Protein AF-A0AAN9A9W5-F1 (afdb_monomer)

Structure (mmCIF, N/CA/C/O backbone):
data_AF-A0AAN9A9W5-F1
#
_entry.id   AF-A0AAN9A9W5-F1
#
loop_
_atom_site.group_PDB
_atom_site.id
_atom_site.type_symbol
_atom_site.label_atom_id
_atom_site.label_alt_id
_atom_site.label_comp_id
_atom_site.label_asym_id
_atom_site.label_entity_id
_atom_site.label_seq_id
_atom_site.pdbx_PDB_ins_code
_atom_site.Cartn_x
_atom_site.Cartn_y
_atom_site.Cartn_z
_atom_site.occupancy
_atom_site.B_iso_or_equiv
_atom_site.auth_seq_id
_atom_site.auth_comp_id
_atom_site.auth_asym_id
_atom_site.auth_atom_id
_atom_site.pdbx_PDB_model_num
ATOM 1 N N . MET A 1 1 ? 10.729 -5.647 -51.098 1.00 41.91 1 MET A N 1
ATOM 2 C CA . MET A 1 1 ? 9.882 -4.852 -50.184 1.00 41.91 1 MET A CA 1
ATOM 3 C C . MET A 1 1 ? 8.434 -5.260 -50.421 1.00 41.91 1 MET A C 1
ATOM 5 O O . MET A 1 1 ? 7.836 -4.785 -51.375 1.00 41.91 1 MET A O 1
ATOM 9 N N . SER A 1 2 ? 7.895 -6.215 -49.660 1.00 36.62 2 SER A N 1
ATOM 10 C CA . SER A 1 2 ? 6.458 -6.521 -49.717 1.00 36.62 2 SER A CA 1
ATOM 11 C C . SER A 1 2 ? 5.699 -5.398 -49.014 1.00 36.62 2 SER A C 1
ATOM 13 O O . SER A 1 2 ? 6.036 -5.064 -47.878 1.00 36.62 2 SER A O 1
ATOM 15 N N . LEU A 1 3 ? 4.717 -4.796 -49.691 1.00 46.59 3 LEU A N 1
ATOM 16 C CA . LEU A 1 3 ? 3.874 -3.737 -49.135 1.00 46.59 3 LEU A CA 1
ATOM 17 C C . LEU A 1 3 ? 3.214 -4.222 -47.836 1.00 46.59 3 LEU A C 1
ATOM 19 O O . LEU A 1 3 ? 2.250 -4.974 -47.887 1.00 46.59 3 LEU A O 1
ATOM 23 N N . GLY A 1 4 ? 3.724 -3.802 -46.680 1.00 60.12 4 GLY A N 1
ATOM 24 C CA . GLY A 1 4 ? 3.030 -3.988 -45.407 1.00 60.12 4 GLY A CA 1
ATOM 25 C C . GLY A 1 4 ? 3.924 -4.230 -44.198 1.00 60.12 4 GLY A C 1
ATOM 26 O O . GLY A 1 4 ? 3.514 -3.876 -43.104 1.00 60.12 4 GLY A O 1
ATOM 27 N N . SER A 1 5 ? 5.123 -4.795 -44.346 1.00 67.81 5 SER A N 1
ATOM 28 C CA . SER A 1 5 ? 6.067 -4.975 -43.229 1.00 67.81 5 SER A CA 1
ATOM 29 C C . SER A 1 5 ? 7.236 -3.994 -43.343 1.00 67.81 5 SER A C 1
ATOM 31 O O . SER A 1 5 ? 7.866 -3.938 -44.404 1.00 67.81 5 SER A O 1
ATOM 33 N N . ALA A 1 6 ? 7.546 -3.243 -42.283 1.00 78.06 6 ALA A N 1
ATOM 34 C CA . ALA A 1 6 ? 8.573 -2.197 -42.309 1.00 78.06 6 ALA A CA 1
ATOM 35 C C . ALA A 1 6 ? 9.605 -2.367 -41.186 1.00 78.06 6 ALA A C 1
ATOM 37 O O . ALA A 1 6 ? 9.250 -2.370 -40.012 1.00 78.06 6 ALA A O 1
ATOM 38 N N . CYS A 1 7 ? 10.887 -2.443 -41.550 1.00 77.00 7 CYS A N 1
ATOM 39 C CA . CYS A 1 7 ? 12.013 -2.311 -40.625 1.00 77.00 7 CYS A CA 1
ATOM 40 C C . CYS A 1 7 ? 12.800 -1.057 -41.019 1.00 77.00 7 CYS A C 1
ATOM 42 O O . CYS A 1 7 ? 13.374 -1.020 -42.109 1.00 77.00 7 CYS A O 1
ATOM 44 N N . LEU A 1 8 ? 12.806 -0.025 -40.176 1.00 76.38 8 LEU A N 1
ATOM 45 C CA . LEU A 1 8 ? 13.472 1.252 -40.461 1.00 76.38 8 LEU A CA 1
ATOM 46 C C . LEU A 1 8 ? 14.515 1.564 -39.383 1.00 76.38 8 LEU A C 1
ATOM 48 O O . LEU A 1 8 ? 14.266 1.351 -38.200 1.00 76.38 8 LEU A O 1
ATOM 52 N N . HIS A 1 9 ? 15.667 2.105 -39.799 1.00 79.75 9 HIS A N 1
ATOM 53 C CA . HIS A 1 9 ? 16.802 2.441 -38.926 1.00 79.75 9 HIS A CA 1
ATOM 54 C C . HIS A 1 9 ? 17.341 1.238 -38.122 1.00 79.75 9 HIS A C 1
ATOM 56 O O . HIS A 1 9 ? 17.310 1.223 -36.892 1.00 79.75 9 HIS A O 1
ATOM 62 N N . MET A 1 10 ? 17.852 0.227 -38.838 1.00 81.12 10 MET A N 1
ATOM 63 C CA . MET A 1 10 ? 18.488 -0.969 -38.268 1.00 81.12 10 MET A CA 1
ATOM 64 C C . MET A 1 10 ? 19.998 -0.760 -38.093 1.00 81.12 10 MET A C 1
ATOM 66 O O . MET A 1 10 ? 20.714 -0.565 -39.077 1.00 81.12 10 MET A O 1
ATOM 70 N N . SER A 1 11 ? 20.497 -0.832 -36.860 1.00 85.69 11 SER A N 1
ATOM 71 C CA . SER A 1 11 ? 21.941 -0.800 -36.587 1.00 85.69 11 SER A CA 1
ATOM 72 C C . SER A 1 11 ? 22.592 -2.173 -36.830 1.00 85.69 11 SER A C 1
ATOM 74 O O . SER A 1 11 ? 21.916 -3.197 -36.690 1.00 85.69 11 SER A O 1
ATOM 76 N N . PRO A 1 12 ? 23.903 -2.249 -37.130 1.00 75.88 12 PRO A N 1
ATOM 77 C CA . PRO A 1 12 ? 24.613 -3.523 -37.248 1.00 75.88 12 PRO A CA 1
ATOM 78 C C . PRO A 1 12 ? 24.445 -4.400 -35.997 1.00 75.88 12 PRO A C 1
ATOM 80 O O . PRO A 1 12 ? 24.560 -3.916 -34.872 1.00 75.88 12 PRO A O 1
ATOM 83 N N . GLY A 1 13 ? 24.155 -5.690 -36.191 1.00 76.44 13 GLY A N 1
ATOM 84 C CA . GLY A 1 13 ? 23.910 -6.639 -35.098 1.00 76.44 13 GLY A CA 1
ATOM 85 C C . GLY A 1 13 ? 22.500 -6.593 -34.495 1.00 76.44 13 GLY A C 1
ATOM 86 O O . GLY A 1 13 ? 22.272 -7.251 -33.485 1.00 76.44 13 GLY A O 1
ATOM 87 N N . SER A 1 14 ? 21.566 -5.829 -35.074 1.00 82.75 14 SER A N 1
ATOM 88 C CA . SER A 1 14 ? 20.127 -5.967 -34.800 1.00 82.75 14 SER A CA 1
ATOM 89 C C . SER A 1 14 ? 19.490 -7.029 -35.704 1.00 82.75 14 SER A C 1
ATOM 91 O O . SER A 1 14 ? 19.959 -7.258 -36.822 1.00 82.75 14 SER A O 1
ATOM 93 N N . ALA A 1 15 ? 18.431 -7.688 -35.228 1.00 83.31 15 ALA A N 1
ATOM 94 C CA . ALA A 1 15 ? 17.761 -8.762 -35.960 1.00 83.31 15 ALA A CA 1
ATOM 95 C C . ALA A 1 15 ? 16.234 -8.605 -35.952 1.00 83.31 15 ALA A C 1
ATOM 97 O O . ALA A 1 15 ? 15.620 -8.479 -34.896 1.00 83.31 15 ALA A O 1
ATOM 98 N N . CYS A 1 16 ? 15.624 -8.685 -37.135 1.00 80.62 16 CYS A N 1
ATOM 99 C CA . CYS A 1 16 ? 14.190 -8.906 -37.308 1.00 80.62 16 CYS A CA 1
ATOM 100 C C . CYS A 1 16 ? 14.009 -10.212 -38.083 1.00 80.62 16 CYS A C 1
ATOM 102 O O . CYS A 1 16 ? 14.476 -10.323 -39.218 1.00 80.62 16 CYS A O 1
ATOM 104 N N . LEU A 1 17 ? 13.361 -11.201 -37.480 1.00 78.44 17 LEU A N 1
ATOM 105 C CA . LEU A 1 17 ? 13.082 -12.499 -38.088 1.00 78.44 17 LEU A CA 1
ATOM 106 C C . LEU A 1 17 ? 11.559 -12.704 -38.153 1.00 78.44 17 LEU A C 1
ATOM 108 O O . LEU A 1 17 ? 10.816 -12.079 -37.404 1.00 78.44 17 LEU A O 1
ATOM 112 N N . HIS A 1 18 ? 11.097 -13.503 -39.123 1.00 79.81 18 HIS A N 1
ATOM 113 C CA . HIS A 1 18 ? 9.684 -13.867 -39.331 1.00 79.81 18 HIS A CA 1
ATOM 114 C C . HIS A 1 18 ? 8.671 -12.711 -39.145 1.00 79.81 18 HIS A C 1
ATOM 116 O O . HIS A 1 18 ? 7.831 -12.726 -38.244 1.00 79.81 18 HIS A O 1
ATOM 122 N N . MET A 1 19 ? 8.747 -11.712 -40.034 1.00 78.50 19 MET A N 1
ATOM 123 C CA . MET A 1 19 ? 7.853 -10.546 -40.063 1.00 78.50 19 MET A CA 1
ATOM 124 C C . MET A 1 19 ? 6.644 -10.793 -40.978 1.00 78.50 19 MET A C 1
ATOM 126 O O . MET A 1 19 ? 6.801 -10.969 -42.187 1.00 78.50 19 MET A O 1
ATOM 130 N N . SER A 1 20 ? 5.434 -10.773 -40.420 1.00 84.00 20 SER A N 1
ATOM 131 C CA . SER A 1 20 ? 4.182 -10.870 -41.187 1.00 84.00 20 SER A CA 1
ATOM 132 C C . SER A 1 20 ? 3.763 -9.519 -41.784 1.00 84.00 20 SER A C 1
ATOM 134 O O . SER A 1 20 ? 4.222 -8.458 -41.357 1.00 84.00 20 SER A O 1
ATOM 136 N N . LEU A 1 21 ? 2.841 -9.529 -42.752 1.00 77.12 21 LEU A N 1
ATOM 137 C CA . LEU A 1 21 ? 2.282 -8.312 -43.352 1.00 77.12 21 LEU A CA 1
ATOM 138 C C . LEU A 1 21 ? 1.659 -7.392 -42.281 1.00 77.12 21 LEU A C 1
ATOM 140 O O . LEU A 1 21 ? 0.896 -7.856 -41.440 1.00 77.12 21 LEU A O 1
ATOM 144 N N . GLY A 1 22 ? 1.954 -6.093 -42.311 1.00 75.94 22 GLY A N 1
ATOM 145 C CA . GLY A 1 22 ? 1.434 -5.116 -41.346 1.00 75.94 22 GLY A CA 1
ATOM 146 C C . GLY A 1 22 ? 2.242 -5.007 -40.050 1.00 75.94 22 GLY A C 1
ATOM 147 O O . GLY A 1 22 ? 1.787 -4.329 -39.134 1.00 75.94 22 GLY A O 1
ATOM 148 N N . SER A 1 23 ? 3.387 -5.693 -39.935 1.00 82.31 23 SER A N 1
ATOM 149 C CA . SER A 1 23 ? 4.286 -5.576 -38.778 1.00 82.31 23 SER A CA 1
ATOM 150 C C . SER A 1 23 ? 5.333 -4.472 -38.964 1.00 82.31 23 SER A C 1
ATOM 152 O O . SER A 1 23 ? 5.809 -4.229 -40.077 1.00 82.31 23 SER A O 1
ATOM 154 N N . ALA A 1 24 ? 5.707 -3.797 -37.877 1.00 83.94 24 ALA A N 1
ATOM 155 C CA . ALA A 1 24 ? 6.659 -2.690 -37.921 1.00 83.94 24 ALA A CA 1
ATOM 156 C C . ALA A 1 24 ? 7.733 -2.795 -36.832 1.00 83.94 24 ALA A C 1
ATOM 158 O O . ALA A 1 24 ? 7.419 -2.972 -35.659 1.00 83.94 24 ALA A O 1
ATOM 159 N N . CYS A 1 25 ? 8.994 -2.618 -37.220 1.00 81.81 25 CYS A N 1
ATOM 160 C CA . CYS A 1 25 ? 10.117 -2.360 -36.324 1.00 81.81 25 CYS A CA 1
ATOM 161 C C . CYS A 1 25 ? 10.739 -1.011 -36.703 1.00 81.81 25 CYS A C 1
ATOM 163 O O . CYS A 1 25 ? 11.237 -0.847 -37.818 1.00 81.81 25 CYS A O 1
ATOM 165 N N . LEU A 1 26 ? 10.714 -0.036 -35.802 1.00 80.12 26 LEU A N 1
ATOM 166 C CA . LEU A 1 26 ? 11.352 1.265 -35.995 1.00 80.12 26 LEU A CA 1
ATOM 167 C C . LEU A 1 26 ? 12.522 1.384 -35.005 1.00 80.12 26 LEU A C 1
ATOM 169 O O . LEU A 1 26 ? 12.445 0.868 -33.896 1.00 80.12 26 LEU A O 1
ATOM 173 N N . HIS A 1 27 ? 13.629 1.995 -35.435 1.00 82.81 27 HIS A N 1
ATOM 174 C CA . HIS A 1 27 ? 14.815 2.302 -34.621 1.00 82.81 27 HIS A CA 1
ATOM 175 C C . HIS A 1 27 ? 15.330 1.141 -33.746 1.00 82.81 27 HIS A C 1
ATOM 177 O O . HIS A 1 27 ? 15.087 1.076 -32.538 1.00 82.81 27 HIS A O 1
ATOM 183 N N . MET A 1 28 ? 16.120 0.258 -34.362 1.00 83.38 28 MET A N 1
ATOM 184 C CA . MET A 1 28 ? 16.742 -0.894 -33.704 1.00 83.38 28 MET A CA 1
ATOM 185 C C . MET A 1 28 ? 18.232 -0.631 -33.445 1.00 83.38 28 MET A C 1
ATOM 187 O O . MET A 1 28 ? 19.041 -0.512 -34.374 1.00 83.38 28 MET A O 1
ATOM 191 N N . SER A 1 29 ? 18.613 -0.554 -32.171 1.00 88.19 29 SER A N 1
ATOM 192 C CA . SER A 1 29 ? 20.014 -0.436 -31.734 1.00 88.19 29 SER A CA 1
ATOM 193 C C . SER A 1 29 ? 20.750 -1.785 -31.831 1.00 88.19 29 SER A C 1
ATOM 195 O O . SER A 1 29 ? 20.100 -2.829 -31.934 1.00 88.19 29 SER A O 1
ATOM 197 N N . PRO A 1 30 ? 22.096 -1.826 -31.778 1.00 84.19 30 PRO A N 1
ATOM 198 C CA . PRO A 1 30 ? 22.846 -3.083 -31.843 1.00 84.19 30 PRO A CA 1
ATOM 199 C C . PRO A 1 30 ? 22.403 -4.110 -30.788 1.00 84.19 30 PRO A C 1
ATOM 201 O O . PRO A 1 30 ? 22.058 -3.758 -29.661 1.00 84.19 30 PRO A O 1
ATOM 204 N N . GLY A 1 31 ? 22.390 -5.394 -31.145 1.00 80.44 31 GLY A N 1
ATOM 205 C CA . GLY A 1 31 ? 22.002 -6.475 -30.235 1.00 80.44 31 GLY A CA 1
ATOM 206 C C . GLY A 1 31 ? 20.517 -6.508 -29.861 1.00 80.44 31 GLY A C 1
ATOM 207 O O . GLY A 1 31 ? 20.143 -7.313 -29.014 1.00 80.44 31 GLY A O 1
ATOM 208 N N . SER A 1 32 ? 19.674 -5.652 -30.454 1.00 86.12 32 SER A N 1
ATOM 209 C CA . SER A 1 32 ? 18.219 -5.751 -30.303 1.00 86.12 32 SER A CA 1
ATOM 210 C C . SER A 1 32 ? 17.621 -6.786 -31.259 1.00 86.12 32 SER A C 1
ATOM 212 O O . SER A 1 32 ? 18.100 -6.951 -32.387 1.00 86.12 32 SER A O 1
ATOM 214 N N . ALA A 1 33 ? 16.577 -7.489 -30.816 1.00 85.31 33 ALA A N 1
ATOM 215 C CA . ALA A 1 33 ? 15.975 -8.575 -31.587 1.00 85.31 33 ALA A CA 1
ATOM 216 C C . ALA A 1 33 ? 14.441 -8.574 -31.543 1.00 85.31 33 ALA A C 1
ATOM 218 O O . ALA A 1 33 ? 13.842 -8.515 -30.470 1.00 85.31 33 ALA A O 1
ATOM 219 N N . CYS A 1 34 ? 13.821 -8.727 -32.713 1.00 82.81 34 CYS A N 1
ATOM 220 C CA . CYS A 1 34 ? 12.409 -9.060 -32.902 1.00 82.81 34 CYS A CA 1
ATOM 221 C C . CYS A 1 34 ? 12.328 -10.385 -33.678 1.00 82.81 34 CYS A C 1
ATOM 223 O O . CYS A 1 34 ? 12.793 -10.428 -34.814 1.00 82.81 34 CYS A O 1
ATOM 225 N N . LEU A 1 35 ? 11.806 -11.476 -33.105 1.00 81.00 35 LEU A N 1
ATOM 226 C CA . LEU A 1 35 ? 11.935 -12.803 -33.745 1.00 81.00 35 LEU A CA 1
ATOM 227 C C . LEU A 1 35 ? 10.705 -13.320 -34.490 1.00 81.00 35 LEU A C 1
ATOM 229 O O . LEU A 1 35 ? 10.874 -14.015 -35.487 1.00 81.00 35 LEU A O 1
ATOM 233 N N . HIS A 1 36 ? 9.499 -13.078 -33.986 1.00 83.50 36 HIS A N 1
ATOM 234 C CA . HIS A 1 36 ? 8.269 -13.597 -34.577 1.00 83.50 36 HIS A CA 1
ATOM 235 C C . HIS A 1 36 ? 7.154 -12.562 -34.427 1.00 83.50 36 HIS A C 1
ATOM 237 O O . HIS A 1 36 ? 6.567 -12.411 -33.353 1.00 83.50 36 HIS A O 1
ATOM 243 N N . MET A 1 37 ? 6.888 -11.828 -35.508 1.00 81.75 37 MET A N 1
ATOM 244 C CA . MET A 1 37 ? 5.965 -10.691 -35.525 1.00 81.75 37 MET A CA 1
ATOM 245 C C . MET A 1 37 ? 4.760 -11.011 -36.415 1.00 81.75 37 MET A C 1
ATOM 247 O O . MET A 1 37 ? 4.863 -11.107 -37.641 1.00 81.75 37 MET A O 1
ATOM 251 N N . SER A 1 38 ? 3.593 -11.171 -35.795 1.00 86.19 38 SER A N 1
ATOM 252 C CA . SER A 1 38 ? 2.309 -11.386 -36.479 1.00 86.19 38 SER A CA 1
ATOM 253 C C . SER A 1 38 ? 1.729 -10.065 -37.021 1.00 86.19 38 SER A C 1
ATOM 255 O O . SER A 1 38 ? 2.239 -8.990 -36.691 1.00 86.19 38 SER A O 1
ATOM 257 N N . PRO A 1 39 ? 0.663 -10.084 -37.844 1.00 83.56 39 PRO A N 1
ATOM 258 C CA . PRO A 1 39 ? 0.109 -8.862 -38.429 1.00 83.56 39 PRO A CA 1
ATOM 259 C C . PRO A 1 39 ? -0.292 -7.796 -37.398 1.00 83.56 39 PRO A C 1
ATOM 261 O O . PRO A 1 39 ? -0.801 -8.105 -36.321 1.00 83.56 39 PRO A O 1
ATOM 264 N N . GLY A 1 40 ? -0.061 -6.522 -37.721 1.00 80.44 40 GLY A N 1
ATOM 265 C CA . GLY A 1 40 ? -0.408 -5.393 -36.851 1.00 80.44 40 GLY A CA 1
ATOM 266 C C . GLY A 1 40 ? 0.429 -5.279 -35.573 1.00 80.44 40 GLY A C 1
ATOM 267 O O . GLY A 1 40 ? 0.075 -4.487 -34.705 1.00 80.44 40 GLY A O 1
ATOM 268 N N . SER A 1 41 ? 1.502 -6.067 -35.427 1.00 85.62 41 SER A N 1
ATOM 269 C CA . SER A 1 41 ? 2.431 -5.934 -34.302 1.00 85.62 41 SER A CA 1
ATOM 270 C C . SER A 1 41 ? 3.481 -4.849 -34.550 1.00 85.62 41 SER A C 1
ATOM 272 O O . SER A 1 41 ? 3.937 -4.661 -35.682 1.00 85.62 41 SER A O 1
ATOM 274 N N . ALA A 1 42 ? 3.877 -4.130 -33.500 1.00 84.81 42 ALA A N 1
ATOM 275 C CA . ALA A 1 42 ? 4.811 -3.013 -33.623 1.00 84.81 42 ALA A CA 1
ATOM 276 C C . ALA A 1 42 ? 5.855 -2.971 -32.500 1.00 84.81 42 ALA A C 1
ATOM 278 O O . ALA A 1 42 ? 5.514 -3.035 -31.321 1.00 84.81 42 ALA A O 1
ATOM 279 N N . CYS A 1 43 ? 7.118 -2.779 -32.875 1.00 83.38 43 CYS A N 1
ATOM 280 C CA . CYS A 1 43 ? 8.225 -2.407 -31.997 1.00 83.38 43 CYS A CA 1
ATOM 281 C C . CYS A 1 43 ? 8.770 -1.047 -32.466 1.00 83.38 43 CYS A C 1
ATOM 283 O O . CYS A 1 43 ? 9.205 -0.955 -33.608 1.00 83.38 43 CYS A O 1
ATOM 285 N N . LEU A 1 44 ? 8.731 0.023 -31.663 1.00 82.50 44 LEU A N 1
ATOM 286 C CA . LEU A 1 44 ? 9.067 1.371 -32.176 1.00 82.50 44 LEU A CA 1
ATOM 287 C C . LEU A 1 44 ? 10.458 1.907 -31.829 1.00 82.50 44 LEU A C 1
ATOM 289 O O . LEU A 1 44 ? 10.994 2.702 -32.593 1.00 82.50 44 LEU A O 1
ATOM 293 N N . HIS A 1 45 ? 10.999 1.583 -30.661 1.00 85.69 45 HIS A N 1
ATOM 294 C CA . HIS A 1 45 ? 12.295 2.090 -30.225 1.00 85.69 45 HIS A CA 1
ATOM 295 C C . HIS A 1 45 ? 12.967 1.058 -29.325 1.00 85.69 45 HIS A C 1
ATOM 297 O O . HIS A 1 45 ? 12.635 0.928 -28.142 1.00 85.69 45 HIS A O 1
ATOM 303 N N . MET A 1 46 ? 13.903 0.307 -29.904 1.00 83.06 46 MET A N 1
ATOM 304 C CA . MET A 1 46 ? 14.584 -0.810 -29.251 1.00 83.06 46 MET A CA 1
ATOM 305 C C . MET A 1 46 ? 16.045 -0.447 -28.981 1.00 83.06 46 MET A C 1
ATOM 307 O O . MET A 1 46 ? 16.861 -0.303 -29.896 1.00 83.06 46 MET A O 1
ATOM 311 N N . SER A 1 47 ? 16.389 -0.303 -27.702 1.00 87.75 47 SER A N 1
ATOM 312 C CA . SER A 1 47 ? 17.753 0.003 -27.255 1.00 87.75 47 SER A CA 1
ATOM 313 C C . SER A 1 47 ? 18.634 -1.255 -27.193 1.00 87.75 47 SER A C 1
ATOM 315 O O . SER A 1 47 ? 18.174 -2.373 -27.427 1.00 87.75 47 SER A O 1
ATOM 317 N N . LEU A 1 48 ? 19.919 -1.078 -26.868 1.00 85.19 48 LEU A N 1
ATOM 318 C CA . LEU A 1 48 ? 20.932 -2.141 -26.829 1.00 85.19 48 LEU A CA 1
ATOM 319 C C . LEU A 1 48 ? 20.474 -3.392 -26.050 1.00 85.19 48 LEU A C 1
ATOM 321 O O . LEU A 1 48 ? 20.133 -3.304 -24.871 1.00 85.19 48 LEU A O 1
ATOM 325 N N . GLY A 1 49 ? 20.505 -4.565 -26.687 1.00 80.12 49 GLY A N 1
ATOM 326 C 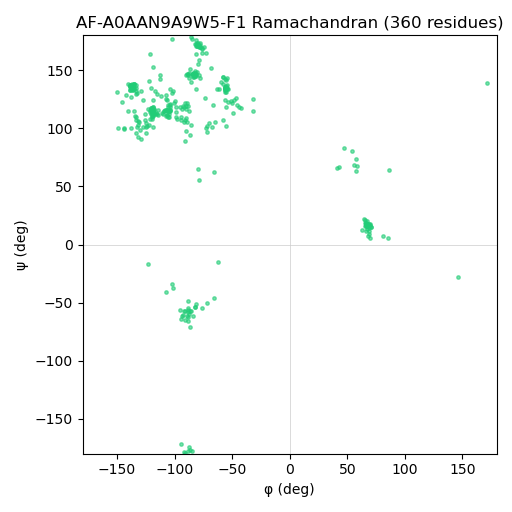CA . GLY A 1 49 ? 20.202 -5.836 -26.013 1.00 80.12 49 GLY A CA 1
ATOM 327 C C . GLY A 1 49 ? 18.741 -6.012 -25.580 1.00 80.12 49 GLY A C 1
ATOM 328 O O . GLY A 1 49 ? 18.470 -6.833 -24.708 1.00 80.12 49 GLY A O 1
ATOM 329 N N . SER A 1 50 ? 17.810 -5.220 -26.126 1.00 86.31 50 SER A N 1
ATOM 330 C CA . SER A 1 50 ? 16.371 -5.404 -25.892 1.00 86.31 50 SER A CA 1
ATOM 331 C C . SER A 1 50 ? 15.775 -6.461 -26.826 1.00 86.31 50 SER A C 1
ATOM 333 O O . SER A 1 50 ? 16.197 -6.594 -27.977 1.00 86.31 50 SER A O 1
ATOM 335 N N . ALA A 1 51 ? 14.791 -7.221 -26.345 1.00 85.94 51 ALA A N 1
ATOM 336 C CA . ALA A 1 51 ? 14.240 -8.345 -27.102 1.00 85.94 51 ALA A CA 1
ATOM 337 C C . ALA A 1 51 ? 12.710 -8.414 -27.061 1.00 85.94 51 ALA A C 1
ATOM 339 O O . ALA A 1 51 ? 12.101 -8.360 -25.993 1.00 85.94 51 ALA A O 1
ATOM 340 N N . CYS A 1 52 ? 12.109 -8.618 -28.232 1.00 84.25 52 CYS A N 1
ATOM 341 C CA . CYS A 1 52 ? 10.714 -9.001 -28.422 1.00 84.25 52 CYS A CA 1
ATOM 342 C C . CYS A 1 52 ? 10.678 -10.353 -29.151 1.00 84.25 52 CYS A C 1
ATOM 344 O O . CYS A 1 52 ? 11.011 -10.423 -30.333 1.00 84.25 52 CYS A O 1
ATOM 346 N N . LEU A 1 53 ? 10.323 -11.452 -28.483 1.00 82.38 53 LEU A N 1
ATOM 347 C CA . LEU A 1 53 ? 10.413 -12.771 -29.132 1.00 82.38 53 LEU A CA 1
ATOM 348 C C . LEU A 1 53 ? 9.174 -13.086 -29.973 1.00 82.38 53 LEU A C 1
ATOM 350 O O . LEU A 1 53 ? 9.290 -13.264 -31.181 1.00 82.38 53 LEU A O 1
ATOM 354 N N . HIS A 1 54 ? 8.001 -13.155 -29.351 1.00 85.06 54 HIS A N 1
ATOM 355 C CA . HIS A 1 54 ? 6.770 -13.632 -29.968 1.00 85.06 54 HIS A CA 1
ATOM 356 C C . HIS A 1 54 ? 5.642 -12.616 -29.780 1.00 85.06 54 HIS A C 1
ATOM 358 O O . HIS A 1 54 ? 5.024 -12.532 -28.717 1.00 85.06 54 HIS A O 1
ATOM 364 N N . MET A 1 55 ? 5.380 -11.842 -30.830 1.00 81.75 55 MET A N 1
ATOM 365 C CA . MET A 1 55 ? 4.380 -10.779 -30.869 1.00 81.75 55 MET A CA 1
ATOM 366 C C . MET A 1 55 ? 3.218 -11.209 -31.765 1.00 81.75 55 MET A C 1
ATOM 368 O O . MET A 1 55 ? 3.364 -11.397 -32.976 1.00 81.75 55 MET A O 1
ATOM 372 N N . SER A 1 56 ? 2.043 -11.374 -31.167 1.00 84.62 56 SER A N 1
ATOM 373 C CA . SER A 1 56 ? 0.824 -11.786 -31.871 1.00 84.62 56 SER A CA 1
ATOM 374 C C . SER A 1 56 ? 0.018 -10.569 -32.351 1.00 84.62 56 SER A C 1
ATOM 376 O O . SER A 1 56 ? 0.430 -9.423 -32.168 1.00 84.62 56 SER A O 1
ATOM 378 N N . LEU A 1 57 ? -1.136 -10.813 -32.980 1.00 83.56 57 LEU A N 1
ATOM 379 C CA . LEU A 1 57 ? -1.964 -9.805 -33.655 1.00 83.56 57 LEU A CA 1
ATOM 380 C C . LEU A 1 57 ? -2.170 -8.513 -32.831 1.00 83.56 57 LEU A C 1
ATOM 382 O O . LEU A 1 57 ? -2.736 -8.554 -31.741 1.00 83.56 57 LEU A O 1
ATOM 386 N N . GLY A 1 58 ? -1.754 -7.359 -33.358 1.00 80.56 58 GLY A N 1
ATOM 387 C CA . GLY A 1 58 ? -2.026 -6.060 -32.721 1.00 80.56 58 GLY A CA 1
ATOM 388 C C . GLY A 1 58 ? -1.265 -5.783 -31.417 1.00 80.56 58 GLY A C 1
ATOM 389 O O . GLY A 1 58 ? -1.678 -4.908 -30.661 1.00 80.56 58 GLY A O 1
ATOM 390 N N . SER A 1 59 ? -0.210 -6.544 -31.107 1.00 86.12 59 SER A N 1
ATOM 391 C CA . SER A 1 59 ? 0.626 -6.307 -29.922 1.00 86.12 59 SER A CA 1
ATOM 392 C C . SER A 1 59 ? 1.680 -5.216 -30.153 1.00 86.12 59 SER A C 1
ATOM 394 O O . SER A 1 59 ? 2.216 -5.087 -31.255 1.00 86.12 59 SER A O 1
ATOM 396 N N . ALA A 1 60 ? 1.997 -4.426 -29.124 1.00 85.69 60 ALA A N 1
ATOM 397 C CA . ALA A 1 60 ? 2.897 -3.281 -29.273 1.00 85.69 60 ALA A CA 1
ATOM 398 C C . ALA A 1 60 ? 3.928 -3.149 -28.143 1.00 85.69 60 ALA A C 1
ATOM 400 O O . ALA A 1 60 ? 3.585 -3.163 -26.961 1.00 85.69 60 ALA A O 1
ATOM 401 N N . CYS A 1 61 ? 5.184 -2.928 -28.526 1.00 84.94 61 CYS A N 1
ATOM 402 C CA . CYS A 1 61 ? 6.278 -2.507 -27.657 1.00 84.94 61 CYS A CA 1
ATOM 403 C C . CYS A 1 61 ? 6.791 -1.146 -28.146 1.00 84.94 61 CYS A C 1
ATOM 405 O O . CYS A 1 61 ? 7.372 -1.062 -29.225 1.00 84.94 61 CYS A O 1
ATOM 407 N N . LEU A 1 62 ? 6.578 -0.054 -27.407 1.00 83.12 62 LEU A N 1
ATOM 408 C CA . LEU A 1 62 ? 6.967 1.267 -27.927 1.00 83.12 62 LEU A CA 1
ATOM 409 C C . LEU A 1 62 ? 8.413 1.626 -27.586 1.00 83.12 62 LEU A C 1
ATOM 411 O O . LEU A 1 62 ? 9.218 1.792 -28.494 1.00 83.12 62 LEU A O 1
ATOM 415 N N . HIS A 1 63 ? 8.753 1.744 -26.303 1.00 86.38 63 HIS A N 1
ATOM 416 C CA . HIS A 1 63 ? 10.050 2.247 -25.859 1.00 86.38 63 HIS A CA 1
ATOM 417 C C . HIS A 1 63 ? 10.743 1.250 -24.926 1.00 86.38 63 HIS A C 1
ATOM 419 O O . HIS A 1 63 ? 10.425 1.163 -23.737 1.00 86.38 63 HIS A O 1
ATOM 425 N N . MET A 1 64 ? 11.697 0.499 -25.476 1.00 84.62 64 MET A N 1
ATOM 426 C CA . MET A 1 64 ? 12.443 -0.553 -24.787 1.00 84.62 64 MET A CA 1
ATOM 427 C C . MET A 1 64 ? 13.870 -0.081 -24.500 1.00 84.62 64 MET A C 1
ATOM 429 O O . MET A 1 64 ? 14.685 0.096 -25.409 1.00 84.62 64 MET A O 1
ATOM 433 N N . SER A 1 65 ? 14.184 0.134 -23.224 1.00 88.44 65 SER A N 1
ATOM 434 C CA . SER A 1 65 ? 15.528 0.504 -22.756 1.00 88.44 65 SER A CA 1
ATOM 435 C C . SER A 1 65 ? 16.462 -0.720 -22.711 1.00 88.44 65 SER A C 1
ATOM 437 O O . SER A 1 65 ? 15.994 -1.853 -22.867 1.00 88.44 65 SER A O 1
ATOM 439 N N . PRO A 1 66 ? 17.781 -0.544 -22.501 1.00 86.25 66 PRO A N 1
ATOM 440 C CA . PRO A 1 66 ? 18.732 -1.649 -22.590 1.00 86.25 66 PRO A CA 1
ATOM 441 C C . PRO A 1 66 ? 18.424 -2.846 -21.682 1.00 86.25 66 PRO A C 1
ATOM 443 O O . PRO A 1 66 ? 18.100 -2.680 -20.507 1.00 86.25 66 PRO A O 1
ATOM 446 N N . GLY A 1 67 ? 18.538 -4.059 -22.225 1.00 81.50 67 GLY A N 1
ATOM 447 C CA . GLY A 1 67 ? 18.300 -5.303 -21.481 1.00 81.50 67 GLY A CA 1
ATOM 448 C C . GLY A 1 67 ? 16.850 -5.529 -21.034 1.00 81.50 67 GLY A C 1
ATOM 449 O O . GLY A 1 67 ? 16.617 -6.345 -20.146 1.00 81.50 67 GLY A O 1
ATOM 450 N N . SER A 1 68 ? 15.881 -4.795 -21.595 1.00 87.62 68 SER A N 1
ATOM 451 C CA . SER A 1 68 ? 14.455 -5.071 -21.383 1.00 87.62 68 SER A CA 1
ATOM 452 C C . SER A 1 68 ? 13.939 -6.149 -22.338 1.00 87.62 68 SER A C 1
ATOM 454 O O . SER A 1 68 ? 14.407 -6.260 -23.476 1.00 87.62 68 SER A O 1
ATOM 456 N N . ALA A 1 69 ? 12.974 -6.949 -21.886 1.00 86.12 69 ALA A N 1
ATOM 457 C CA . ALA A 1 69 ? 12.473 -8.078 -22.665 1.00 86.12 69 ALA A CA 1
ATOM 458 C C . ALA A 1 69 ? 10.949 -8.232 -22.599 1.00 86.12 69 ALA A C 1
ATOM 460 O O . ALA A 1 69 ? 10.354 -8.208 -21.522 1.00 86.12 69 ALA A O 1
ATOM 461 N N . CYS A 1 70 ? 10.341 -8.467 -23.760 1.00 85.25 70 CYS A N 1
ATOM 462 C CA . CYS A 1 70 ? 8.962 -8.918 -23.923 1.00 85.25 70 CYS A CA 1
ATOM 463 C C . CYS A 1 70 ? 8.986 -10.271 -24.646 1.00 85.25 70 CYS A C 1
ATOM 465 O O . CYS A 1 70 ? 9.351 -10.335 -25.818 1.00 85.25 70 CYS A O 1
ATOM 467 N N . LEU A 1 71 ? 8.647 -11.377 -23.981 1.00 82.88 71 LEU A N 1
ATOM 468 C CA . LEU A 1 71 ? 8.807 -12.693 -24.620 1.00 82.88 71 LEU A CA 1
ATOM 469 C C . LEU A 1 71 ? 7.575 -13.107 -25.421 1.00 82.88 71 LEU A C 1
ATOM 471 O O . LEU A 1 71 ? 7.691 -13.358 -26.613 1.00 82.88 71 LEU A O 1
ATOM 475 N N . HIS A 1 72 ? 6.408 -13.182 -24.794 1.00 86.06 72 HIS A N 1
ATOM 476 C CA . HIS A 1 72 ? 5.196 -13.709 -25.405 1.00 86.06 72 HIS A CA 1
ATOM 477 C C . HIS A 1 72 ? 4.033 -12.737 -25.211 1.00 86.06 72 HIS A C 1
ATOM 479 O O . HIS A 1 72 ? 3.384 -12.705 -24.165 1.00 86.06 72 HIS A O 1
ATOM 485 N N . MET A 1 73 ? 3.773 -11.945 -26.245 1.00 82.75 73 MET A N 1
ATOM 486 C CA . MET A 1 73 ? 2.697 -10.965 -26.298 1.00 82.75 73 MET A CA 1
ATOM 487 C C . MET A 1 73 ? 1.594 -11.495 -27.209 1.00 82.75 73 MET A C 1
ATOM 489 O O . MET A 1 73 ? 1.813 -11.766 -28.393 1.00 82.75 73 MET A O 1
ATOM 493 N N . SER A 1 74 ? 0.393 -11.654 -26.668 1.00 84.50 74 SER A N 1
ATOM 494 C CA . SER A 1 74 ? -0.778 -12.079 -27.436 1.00 84.50 74 SER A CA 1
ATOM 495 C C . SER A 1 74 ? -1.710 -10.906 -27.760 1.00 84.50 74 SER A C 1
ATOM 497 O O . SER A 1 74 ? -1.447 -9.762 -27.398 1.00 84.50 74 SER A O 1
ATOM 499 N N . GLN A 1 75 ? -2.769 -11.194 -28.510 1.00 84.38 75 GLN A N 1
ATOM 500 C CA . GLN A 1 75 ? -3.695 -10.256 -29.142 1.00 84.38 75 GLN A CA 1
ATOM 501 C C . GLN A 1 75 ? -3.930 -8.931 -28.375 1.00 84.38 75 GLN A C 1
ATOM 503 O O . GLN A 1 75 ? -4.472 -8.920 -27.273 1.00 84.38 75 GLN A O 1
ATOM 508 N N . GLY A 1 76 ? -3.527 -7.798 -28.958 1.00 80.94 76 GLY A N 1
ATOM 509 C CA . GLY A 1 76 ? -3.780 -6.461 -28.394 1.00 80.94 76 GLY A CA 1
ATOM 510 C C . GLY A 1 76 ? -3.078 -6.138 -27.066 1.00 80.94 76 GLY A C 1
ATOM 511 O O . GLY A 1 76 ? -3.503 -5.212 -26.379 1.00 80.94 76 GLY A O 1
ATOM 512 N N . SER A 1 77 ? -2.052 -6.898 -26.668 1.00 86.56 77 SER A N 1
ATOM 513 C CA . SER A 1 77 ? -1.251 -6.583 -25.476 1.00 86.56 77 SER A CA 1
ATOM 514 C C . SER A 1 77 ? -0.198 -5.506 -25.747 1.00 86.56 77 SER A C 1
ATOM 516 O O . SER A 1 77 ? 0.334 -5.403 -26.857 1.00 86.56 77 SER A O 1
ATOM 518 N N . ALA A 1 78 ? 0.114 -4.697 -24.732 1.00 86.12 78 ALA A N 1
ATOM 519 C CA . ALA A 1 78 ? 1.006 -3.553 -24.898 1.00 86.12 78 ALA A CA 1
ATOM 520 C C . ALA A 1 78 ? 2.002 -3.361 -23.745 1.00 86.12 78 ALA A C 1
ATOM 522 O O . ALA A 1 78 ? 1.638 -3.389 -22.567 1.00 86.12 78 ALA A O 1
ATOM 523 N N . CYS A 1 79 ? 3.248 -3.066 -24.114 1.00 85.81 79 CYS A N 1
ATOM 524 C CA . CYS A 1 79 ? 4.309 -2.582 -23.234 1.00 85.81 79 CYS A CA 1
ATOM 525 C C . CYS A 1 79 ? 4.795 -1.226 -23.765 1.00 85.81 79 CYS A C 1
ATOM 527 O O . CYS A 1 79 ? 5.436 -1.155 -24.812 1.00 85.81 79 CYS A O 1
ATOM 529 N N . LEU A 1 80 ? 4.482 -0.120 -23.085 1.00 83.50 80 LEU A N 1
ATOM 530 C CA . LEU A 1 80 ? 4.779 1.206 -23.654 1.00 83.50 80 LEU A CA 1
ATOM 531 C C . LEU A 1 80 ? 6.180 1.716 -23.300 1.00 83.50 80 LEU A C 1
ATOM 533 O O . LEU A 1 80 ? 6.900 2.158 -24.187 1.00 83.50 80 LEU A O 1
ATOM 537 N N . HIS A 1 81 ? 6.575 1.668 -22.028 1.00 86.81 81 HIS A N 1
ATOM 538 C CA . HIS A 1 81 ? 7.831 2.269 -21.574 1.00 86.81 81 HIS A CA 1
ATOM 539 C C . HIS A 1 81 ? 8.547 1.344 -20.592 1.00 86.81 81 HIS A C 1
ATOM 541 O O . HIS A 1 81 ? 8.189 1.285 -19.415 1.00 86.81 81 HIS A O 1
ATOM 547 N N . MET A 1 82 ? 9.542 0.617 -21.092 1.00 84.69 82 MET A N 1
ATOM 548 C CA . MET A 1 82 ? 10.314 -0.378 -20.354 1.00 84.69 82 MET A CA 1
ATOM 549 C C . MET A 1 82 ? 11.705 0.179 -20.054 1.00 84.69 82 MET A C 1
ATOM 551 O O . MET A 1 82 ? 12.485 0.452 -20.966 1.00 84.69 82 MET A O 1
ATOM 555 N N . SER A 1 83 ? 12.020 0.370 -18.776 1.00 87.88 83 SER A N 1
ATOM 556 C CA . SER A 1 83 ? 13.343 0.809 -18.310 1.00 87.88 83 SER A CA 1
ATOM 557 C C . SER A 1 83 ? 14.329 -0.372 -18.255 1.00 87.88 83 SER A C 1
ATOM 559 O O . SER A 1 83 ? 13.914 -1.523 -18.429 1.00 87.88 83 SER A O 1
ATOM 561 N N . PRO A 1 84 ? 15.635 -0.137 -18.027 1.00 85.25 84 PRO A N 1
ATOM 562 C CA . PRO A 1 84 ? 16.636 -1.196 -18.108 1.00 85.25 84 PRO A CA 1
ATOM 563 C C . PRO A 1 84 ? 16.370 -2.406 -17.205 1.00 85.25 84 PRO A C 1
ATOM 565 O O . PRO A 1 84 ? 16.035 -2.256 -16.030 1.00 85.25 84 PRO A O 1
ATOM 568 N N . GLY A 1 85 ? 16.529 -3.614 -17.749 1.00 81.69 85 GLY A N 1
ATOM 569 C CA . GLY A 1 85 ? 16.341 -4.864 -17.001 1.00 81.69 85 GLY A CA 1
ATOM 570 C C . GLY A 1 85 ? 14.899 -5.152 -16.563 1.00 81.69 85 GLY A C 1
ATOM 571 O O . GLY A 1 85 ? 14.699 -5.975 -15.674 1.00 81.69 85 GLY A O 1
ATOM 572 N N . SER A 1 86 ? 13.902 -4.465 -17.133 1.00 87.31 86 SER A N 1
ATOM 573 C CA . SER A 1 86 ? 12.489 -4.803 -16.923 1.00 87.31 86 SER A CA 1
ATOM 574 C C . SER A 1 86 ? 12.024 -5.907 -17.876 1.00 87.31 86 SER A C 1
ATOM 576 O O . SER A 1 86 ? 12.489 -5.991 -19.016 1.00 87.31 86 SER A O 1
ATOM 578 N N . ALA A 1 87 ? 11.105 -6.757 -17.418 1.00 86.00 87 ALA A N 1
ATOM 579 C CA . ALA A 1 87 ? 10.662 -7.916 -18.191 1.00 86.00 87 ALA A CA 1
ATOM 580 C C . ALA A 1 87 ? 9.145 -8.132 -18.141 1.00 86.00 87 ALA A C 1
ATOM 582 O O . ALA A 1 87 ? 8.536 -8.122 -17.071 1.00 86.00 87 ALA A O 1
ATOM 583 N N . CYS A 1 88 ? 8.562 -8.405 -19.307 1.00 85.38 88 CYS A N 1
ATOM 584 C CA . CYS A 1 88 ? 7.208 -8.925 -19.471 1.00 85.38 88 CYS A CA 1
ATOM 585 C C . CYS A 1 88 ? 7.296 -10.298 -20.154 1.00 85.38 88 CYS A C 1
ATOM 587 O O . CYS A 1 88 ? 7.722 -10.389 -21.305 1.00 85.38 88 CYS A O 1
ATOM 589 N N . LEU A 1 89 ? 6.936 -11.388 -19.471 1.00 83.50 89 LEU A N 1
ATOM 590 C CA . LEU A 1 89 ? 7.098 -12.727 -20.059 1.00 83.50 89 LEU A CA 1
ATOM 591 C C . LEU A 1 89 ? 5.888 -13.150 -20.893 1.00 83.50 89 LEU A C 1
ATOM 593 O O . LEU A 1 89 ? 6.045 -13.419 -22.076 1.00 83.50 89 LEU A O 1
ATOM 597 N N . HIS A 1 90 ? 4.702 -13.227 -20.295 1.00 86.38 90 HIS A N 1
ATOM 598 C CA . HIS A 1 90 ? 3.510 -13.807 -20.904 1.00 86.38 90 HIS A CA 1
ATOM 599 C C . HIS A 1 90 ? 2.302 -12.883 -20.718 1.00 86.38 90 HIS A C 1
ATOM 601 O O . HIS A 1 90 ? 1.682 -12.837 -19.654 1.00 86.38 90 HIS A O 1
ATOM 607 N N . MET A 1 91 ? 1.972 -12.145 -21.777 1.00 83.19 91 MET A N 1
ATOM 608 C CA . MET A 1 91 ? 0.895 -11.159 -21.820 1.00 83.19 91 MET A CA 1
ATOM 609 C C . MET A 1 91 ? -0.266 -11.675 -22.675 1.00 83.19 91 MET A C 1
ATOM 611 O O . MET A 1 91 ? -0.137 -11.897 -23.884 1.00 83.19 91 MET A O 1
ATOM 615 N N . SER A 1 92 ? -1.422 -11.879 -22.046 1.00 85.94 92 SER A N 1
ATOM 616 C CA . SER A 1 92 ? -2.644 -12.377 -22.692 1.00 85.94 92 SER A CA 1
ATOM 617 C C . SER A 1 92 ? -3.480 -11.243 -23.326 1.00 85.94 92 SER A C 1
ATOM 619 O O . SER A 1 92 ? -3.124 -10.069 -23.216 1.00 85.94 92 SER A O 1
ATOM 621 N N . LEU A 1 93 ? -4.604 -11.584 -23.968 1.00 84.81 93 LEU A N 1
ATOM 622 C CA . LEU A 1 93 ? -5.511 -10.665 -24.677 1.00 84.81 93 LEU A CA 1
ATOM 623 C C . LEU A 1 93 ? -5.770 -9.338 -23.930 1.00 84.81 93 LEU A C 1
ATOM 625 O O . LEU A 1 93 ? -6.354 -9.335 -22.846 1.00 84.81 93 LEU A O 1
ATOM 629 N N . GLY A 1 94 ? -5.380 -8.206 -24.522 1.00 81.19 94 GLY A N 1
ATOM 630 C CA . GLY A 1 94 ? -5.669 -6.870 -23.979 1.00 81.19 94 GLY A CA 1
ATOM 631 C C . GLY A 1 94 ? -5.017 -6.557 -22.625 1.00 81.19 94 GLY A C 1
ATOM 632 O O . GLY A 1 94 ? -5.521 -5.708 -21.894 1.00 81.19 94 GLY A O 1
ATOM 633 N N . SER A 1 95 ? -3.940 -7.260 -22.257 1.00 85.69 95 SER A N 1
ATOM 634 C CA . SER A 1 95 ? -3.150 -6.935 -21.063 1.00 85.69 95 SER A CA 1
ATOM 635 C C . SER A 1 95 ? -2.148 -5.808 -21.330 1.00 85.69 95 SER A C 1
ATOM 637 O O . SER A 1 95 ? -1.616 -5.681 -22.437 1.00 85.69 95 SER A O 1
ATOM 639 N N . ALA A 1 96 ? -1.879 -4.980 -20.319 1.00 86.00 96 ALA A N 1
ATOM 640 C CA . ALA A 1 96 ? -1.031 -3.800 -20.479 1.00 86.00 96 ALA A CA 1
ATOM 641 C C . ALA A 1 96 ? -0.047 -3.603 -19.320 1.00 86.00 96 ALA A C 1
ATOM 643 O O . ALA A 1 96 ? -0.423 -3.654 -18.148 1.00 86.00 96 ALA A O 1
ATOM 644 N N . CYS A 1 97 ? 1.203 -3.298 -19.668 1.00 85.19 97 CYS A N 1
ATOM 645 C CA . CYS A 1 97 ? 2.229 -2.818 -18.745 1.00 85.19 97 CYS A CA 1
ATOM 646 C C . CYS A 1 97 ? 2.650 -1.406 -19.167 1.00 85.19 97 CYS A C 1
ATOM 648 O O . CYS A 1 97 ? 3.257 -1.213 -20.227 1.00 85.19 97 CYS A O 1
ATOM 650 N N . LEU A 1 98 ? 2.323 -0.403 -18.350 1.00 82.62 98 LEU A N 1
ATOM 651 C CA . LEU A 1 98 ? 2.660 0.995 -18.624 1.00 82.62 98 LEU A CA 1
ATOM 652 C C . LEU A 1 98 ? 3.703 1.484 -17.618 1.00 82.62 98 LEU A C 1
ATOM 654 O O . LEU A 1 98 ? 3.478 1.395 -16.416 1.00 82.62 98 LEU A O 1
ATOM 658 N N . HIS A 1 99 ? 4.809 2.048 -18.111 1.00 85.12 99 HIS A N 1
ATOM 659 C CA . HIS A 1 99 ? 5.907 2.595 -17.302 1.00 85.12 99 HIS A CA 1
ATOM 660 C C . HIS A 1 99 ? 6.490 1.601 -16.284 1.00 85.12 99 HIS A C 1
ATOM 662 O O . HIS A 1 99 ? 6.207 1.650 -15.088 1.00 85.12 99 HIS A O 1
ATOM 668 N N . MET A 1 100 ? 7.358 0.722 -16.779 1.00 83.75 100 MET A N 1
ATOM 669 C CA . MET A 1 100 ? 8.145 -0.216 -15.985 1.00 83.75 100 MET A CA 1
ATOM 670 C C . MET A 1 100 ? 9.508 0.405 -15.678 1.00 83.75 100 MET A C 1
ATOM 672 O O . MET A 1 100 ? 10.286 0.687 -16.590 1.00 83.75 100 MET A O 1
ATOM 676 N N . SER A 1 101 ? 9.806 0.647 -14.406 1.00 87.00 101 SER A N 1
ATOM 677 C CA . SER A 1 101 ? 11.114 1.124 -13.930 1.00 87.00 101 SER A CA 1
ATOM 678 C C . SER A 1 101 ? 12.131 -0.027 -13.885 1.00 87.00 101 SER A C 1
ATOM 680 O O . SER A 1 101 ? 11.752 -1.182 -14.105 1.00 87.00 101 SER A O 1
ATOM 682 N N . PRO A 1 102 ? 13.429 0.235 -13.637 1.00 84.19 102 PRO A N 1
ATOM 683 C CA . PRO A 1 102 ? 14.442 -0.808 -13.745 1.00 84.19 102 PRO A CA 1
ATOM 684 C C . PRO A 1 102 ? 14.170 -2.017 -12.840 1.00 84.19 102 PRO A C 1
ATOM 686 O O . PRO A 1 102 ? 13.638 -1.873 -11.740 1.00 84.19 102 PRO A O 1
ATOM 689 N N . GLY A 1 103 ? 14.501 -3.220 -13.309 1.00 81.44 103 GLY A N 1
ATOM 690 C CA . GLY A 1 103 ? 14.346 -4.461 -12.535 1.00 81.44 103 GLY A CA 1
ATOM 691 C C . GLY A 1 103 ? 12.908 -4.832 -12.144 1.00 81.44 103 GLY A C 1
ATOM 692 O O . GLY A 1 103 ? 12.729 -5.684 -11.278 1.00 81.44 103 GLY A O 1
ATOM 693 N N . SER A 1 104 ? 11.890 -4.189 -12.726 1.00 86.94 104 SER A N 1
ATOM 694 C CA . SER A 1 104 ? 10.489 -4.572 -12.516 1.00 86.94 104 SER A CA 1
ATOM 695 C C . SER A 1 104 ? 10.067 -5.704 -13.455 1.00 86.94 104 SER A C 1
ATOM 697 O O . SER A 1 104 ? 10.546 -5.795 -14.589 1.00 86.94 104 SER A O 1
ATOM 699 N N . ALA A 1 105 ? 9.172 -6.576 -12.991 1.00 85.81 105 ALA A N 1
ATOM 700 C CA . ALA A 1 105 ? 8.781 -7.764 -13.746 1.00 85.81 105 ALA A CA 1
ATOM 701 C C . ALA A 1 105 ? 7.274 -8.043 -13.697 1.00 85.81 105 ALA A C 1
ATOM 703 O O . ALA A 1 105 ? 6.666 -8.055 -12.626 1.00 85.81 105 ALA A O 1
ATOM 704 N N . CYS A 1 106 ? 6.704 -8.344 -14.863 1.00 85.56 106 CYS A N 1
ATOM 705 C CA . CYS A 1 106 ? 5.362 -8.896 -15.029 1.00 85.56 106 CYS A CA 1
ATOM 706 C C . CYS A 1 106 ? 5.478 -10.266 -15.712 1.00 85.56 106 CYS A C 1
ATOM 708 O O . CYS A 1 106 ? 5.914 -10.341 -16.861 1.00 85.56 106 CYS A O 1
ATOM 710 N N . LEU A 1 107 ? 5.132 -11.367 -15.041 1.00 82.69 107 LEU A N 1
ATOM 711 C CA . LEU A 1 107 ? 5.355 -12.698 -15.631 1.00 82.69 107 LEU A CA 1
ATOM 712 C C . LEU A 1 107 ? 4.146 -13.216 -16.407 1.00 82.69 107 LEU A C 1
ATOM 714 O O . LEU A 1 107 ? 4.268 -13.472 -17.596 1.00 82.69 107 LEU A O 1
ATOM 718 N N . HIS A 1 108 ? 2.997 -13.387 -15.762 1.00 86.06 108 HIS A N 1
ATOM 719 C CA . HIS A 1 108 ? 1.839 -14.075 -16.323 1.00 86.06 108 HIS A CA 1
ATOM 720 C C . HIS A 1 108 ? 0.573 -13.228 -16.172 1.00 86.06 108 HIS A C 1
ATOM 722 O O . HIS A 1 108 ? -0.156 -13.307 -15.180 1.00 86.06 108 HIS A O 1
ATOM 728 N N . MET A 1 109 ? 0.313 -12.419 -17.195 1.00 83.81 109 MET A N 1
ATOM 729 C CA . MET A 1 109 ? -0.816 -11.500 -17.270 1.00 83.81 109 MET A CA 1
ATOM 730 C C . MET A 1 109 ? -1.937 -12.133 -18.096 1.00 83.81 109 MET A C 1
ATOM 732 O O . MET A 1 109 ? -1.784 -12.375 -19.295 1.00 83.81 109 MET A O 1
ATOM 736 N N . SER A 1 110 ? -3.069 -12.426 -17.461 1.00 86.50 110 SER A N 1
ATOM 737 C CA . SER A 1 110 ? -4.274 -12.961 -18.114 1.00 86.50 110 SER A CA 1
ATOM 738 C C . SER A 1 110 ? -5.092 -11.835 -18.775 1.00 86.50 110 SER A C 1
ATOM 740 O O . SER A 1 110 ? -4.757 -10.658 -18.605 1.00 86.50 110 SER A O 1
ATOM 742 N N . PRO A 1 111 ? -6.150 -12.142 -19.551 1.00 84.81 111 PRO A N 1
ATOM 743 C CA . PRO A 1 111 ? -6.863 -11.130 -20.326 1.00 84.81 111 PRO A CA 1
ATOM 744 C C . PRO A 1 111 ? -7.383 -9.929 -19.522 1.00 84.81 111 PRO A C 1
ATOM 746 O O . PRO A 1 111 ? -7.985 -10.093 -18.463 1.00 84.81 111 PRO A O 1
ATOM 749 N N . GLY A 1 112 ? -7.169 -8.716 -20.035 1.00 81.62 112 GLY A N 1
ATOM 750 C CA . GLY A 1 112 ? -7.639 -7.474 -19.405 1.00 81.62 112 GLY A CA 1
ATOM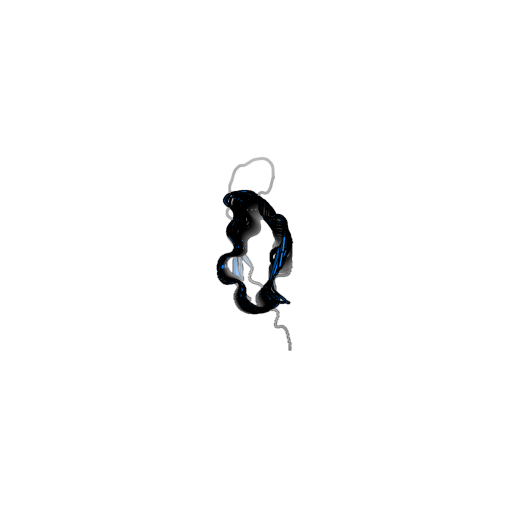 751 C C . GLY A 1 112 ? -6.984 -7.139 -18.059 1.00 81.62 112 GLY A C 1
ATOM 752 O O . GLY A 1 112 ? -7.553 -6.369 -17.290 1.00 81.62 112 GLY A O 1
ATOM 753 N N . SER A 1 113 ? -5.827 -7.733 -17.746 1.00 86.62 113 SER A N 1
ATOM 754 C CA . SER A 1 113 ? -5.026 -7.345 -16.580 1.00 86.62 113 SER A CA 1
ATOM 755 C C . SER A 1 113 ? -4.101 -6.167 -16.893 1.00 86.62 113 SER A C 1
ATOM 757 O O . SER A 1 113 ? -3.596 -6.036 -18.013 1.00 86.62 113 SER A O 1
ATOM 759 N N . ALA A 1 114 ? -3.868 -5.305 -15.903 1.00 85.94 114 ALA A N 1
ATOM 760 C CA . ALA A 1 114 ? -3.063 -4.101 -16.087 1.00 85.94 114 ALA A CA 1
ATOM 761 C C . ALA A 1 114 ? -2.090 -3.853 -14.929 1.00 85.94 114 ALA A C 1
ATOM 763 O O . ALA A 1 114 ? -2.475 -3.865 -13.760 1.00 85.94 114 ALA A O 1
ATOM 764 N N . CYS A 1 115 ? -0.839 -3.556 -15.273 1.00 85.06 115 CYS A N 1
ATOM 765 C CA . CYS A 1 115 ? 0.159 -3.010 -14.358 1.00 85.06 115 CYS A CA 1
ATOM 766 C C . CYS A 1 115 ? 0.516 -1.596 -14.819 1.00 85.06 115 CYS A C 1
ATOM 768 O O . CYS A 1 115 ? 1.056 -1.413 -15.914 1.00 85.06 115 CYS A O 1
ATOM 770 N N . LEU A 1 116 ? 0.215 -0.592 -13.998 1.00 84.38 116 LEU A N 1
ATOM 771 C CA . LEU A 1 116 ? 0.524 0.807 -14.290 1.00 84.38 116 LEU A CA 1
ATOM 772 C C . LEU A 1 116 ? 1.538 1.340 -13.282 1.00 84.38 116 LEU A C 1
ATOM 774 O O . LEU A 1 116 ? 1.311 1.270 -12.076 1.00 84.38 116 LEU A O 1
ATOM 778 N N . HIS A 1 117 ? 2.608 1.948 -13.789 1.00 84.75 117 HIS A N 1
ATOM 779 C CA . HIS A 1 117 ? 3.628 2.649 -13.016 1.00 84.75 117 HIS A CA 1
ATOM 780 C C . HIS A 1 117 ? 4.302 1.754 -11.962 1.00 84.75 117 HIS A C 1
ATOM 782 O O . HIS A 1 117 ? 4.061 1.863 -10.755 1.00 84.75 117 HIS A O 1
ATOM 788 N N . MET A 1 118 ? 5.157 0.855 -12.447 1.00 82.44 118 MET A N 1
ATOM 789 C CA . MET A 1 118 ? 5.954 -0.063 -11.634 1.00 82.44 118 MET A CA 1
ATOM 790 C C . MET A 1 118 ? 7.313 0.573 -11.342 1.00 82.44 118 MET A C 1
ATOM 792 O O . MET A 1 118 ? 8.069 0.877 -12.263 1.00 82.44 118 MET A O 1
ATOM 796 N N . SER A 1 119 ? 7.643 0.790 -10.072 1.00 85.44 119 SER A N 1
ATOM 797 C CA . SER A 1 119 ? 8.934 1.346 -9.639 1.00 85.44 119 SER A CA 1
ATOM 798 C C . SER A 1 119 ? 10.006 0.254 -9.504 1.00 85.44 119 SER A C 1
ATOM 800 O O . SER A 1 119 ? 9.739 -0.929 -9.715 1.00 85.44 119 SER A O 1
ATOM 802 N N . LEU A 1 120 ? 11.238 0.653 -9.176 1.00 84.06 120 LEU A N 1
ATOM 803 C CA . LEU A 1 120 ? 12.417 -0.220 -9.097 1.00 84.06 120 LEU A CA 1
ATOM 804 C C . LEU A 1 120 ? 12.139 -1.531 -8.327 1.00 84.06 120 LEU A C 1
ATOM 806 O O . LEU A 1 120 ? 11.665 -1.504 -7.191 1.00 84.06 120 LEU A O 1
ATOM 810 N N . GLY A 1 121 ? 12.425 -2.680 -8.944 1.00 80.25 121 GLY A N 1
ATOM 811 C CA . GLY A 1 121 ? 12.329 -3.994 -8.287 1.00 80.25 121 GLY A CA 1
ATOM 812 C C . GLY A 1 121 ? 10.918 -4.449 -7.886 1.00 80.25 121 GLY A C 1
ATOM 813 O O . GLY A 1 121 ? 10.793 -5.333 -7.044 1.00 80.25 121 GLY A O 1
ATOM 814 N N . SER A 1 122 ? 9.860 -3.835 -8.425 1.00 85.62 122 SER A N 1
ATOM 815 C CA . SER A 1 122 ? 8.480 -4.276 -8.177 1.00 85.62 122 SER A CA 1
ATOM 816 C C . SER A 1 122 ? 8.072 -5.441 -9.086 1.00 85.62 122 SER A C 1
ATOM 818 O O . SER A 1 122 ? 8.520 -5.533 -10.232 1.00 85.62 122 SER A O 1
ATOM 820 N N . ALA A 1 123 ? 7.222 -6.340 -8.586 1.00 85.75 123 ALA A N 1
ATOM 821 C CA . ALA A 1 123 ? 6.870 -7.568 -9.301 1.00 85.75 123 ALA A CA 1
ATOM 822 C C . ALA A 1 123 ? 5.367 -7.873 -9.284 1.00 85.75 123 ALA A C 1
ATOM 824 O O . ALA A 1 123 ? 4.702 -7.756 -8.254 1.00 85.75 123 ALA A O 1
ATOM 825 N N . CYS A 1 124 ? 4.849 -8.314 -10.429 1.00 85.75 124 CYS A N 1
ATOM 826 C CA . CYS A 1 124 ? 3.518 -8.897 -10.595 1.00 85.75 124 CYS A CA 1
ATOM 827 C C . CYS A 1 124 ? 3.664 -10.266 -11.276 1.00 85.75 124 CYS A C 1
ATOM 829 O O . CYS A 1 124 ? 4.082 -10.332 -12.431 1.00 85.75 124 CYS A O 1
ATOM 831 N N . LEU A 1 125 ? 3.380 -11.375 -10.587 1.00 82.69 125 LEU A N 1
ATOM 832 C CA . LEU A 1 125 ? 3.658 -12.704 -11.158 1.00 82.69 125 LEU A CA 1
ATOM 833 C C . LEU A 1 125 ? 2.448 -13.310 -11.868 1.00 82.69 125 LEU A C 1
ATOM 835 O O . LEU A 1 125 ? 2.511 -13.497 -13.075 1.00 82.69 125 LEU A O 1
ATOM 839 N N . HIS A 1 126 ? 1.361 -13.605 -11.156 1.00 86.44 126 HIS A N 1
ATOM 840 C CA . HIS A 1 126 ? 0.163 -14.248 -11.697 1.00 86.44 126 HIS A CA 1
ATOM 841 C C . HIS A 1 126 ? -1.053 -13.340 -11.546 1.00 86.44 126 HIS A C 1
ATOM 843 O O . HIS A 1 126 ? -1.658 -13.251 -10.478 1.00 86.44 126 HIS A O 1
ATOM 849 N N . MET A 1 127 ? -1.426 -12.692 -12.645 1.00 84.38 127 MET A N 1
ATOM 850 C CA . MET A 1 127 ? -2.580 -11.804 -12.729 1.00 84.38 127 MET A CA 1
ATOM 851 C C . MET A 1 127 ? -3.685 -12.497 -13.523 1.00 84.38 127 MET A C 1
ATOM 853 O O . MET A 1 127 ? -3.516 -12.796 -14.706 1.00 84.38 127 MET A O 1
ATOM 857 N N . SER A 1 128 ? -4.815 -12.777 -12.883 1.00 86.88 128 SER A N 1
ATOM 858 C CA . SER A 1 128 ? -6.019 -13.340 -13.512 1.00 86.88 128 SER A CA 1
ATOM 859 C C . SER A 1 128 ? -6.835 -12.241 -14.215 1.00 86.88 128 SER A C 1
ATOM 861 O O . SER A 1 128 ? -6.487 -11.060 -14.110 1.00 86.88 128 SER A O 1
ATOM 863 N N . PRO A 1 129 ? -7.904 -12.574 -14.964 1.00 83.94 129 PRO A N 1
ATOM 864 C CA . PRO A 1 129 ? -8.588 -11.574 -15.774 1.00 83.94 129 PRO A CA 1
ATOM 865 C C . PRO A 1 129 ? -9.163 -10.401 -14.966 1.00 83.94 129 PRO A C 1
ATOM 867 O O . PRO A 1 129 ? -9.691 -10.578 -13.867 1.00 83.94 129 PRO A O 1
ATOM 870 N N . GLY A 1 130 ? -9.044 -9.187 -15.506 1.00 82.25 130 GLY A N 1
ATOM 871 C CA . GLY A 1 130 ? -9.553 -7.966 -14.869 1.00 82.25 130 GLY A CA 1
ATOM 872 C C . GLY A 1 130 ? -8.847 -7.556 -13.570 1.00 82.25 130 GLY A C 1
ATOM 873 O O . GLY A 1 130 ? -9.380 -6.728 -12.836 1.00 82.25 130 GLY A O 1
ATOM 874 N N . SER A 1 131 ? -7.684 -8.136 -13.254 1.00 86.94 131 SER A N 1
ATOM 875 C CA . SER A 1 131 ? -6.878 -7.710 -12.105 1.00 86.94 131 SER A CA 1
ATOM 876 C C . SER A 1 131 ? -5.993 -6.507 -12.440 1.00 86.94 131 SER A C 1
ATOM 878 O O . SER A 1 131 ? -5.495 -6.377 -13.562 1.00 86.94 131 SER A O 1
ATOM 880 N N . ALA A 1 132 ? -5.788 -5.619 -11.466 1.00 86.75 132 ALA A N 1
ATOM 881 C CA . ALA A 1 132 ? -5.039 -4.384 -11.676 1.00 86.75 132 ALA A CA 1
ATOM 882 C C . ALA A 1 132 ? -4.068 -4.078 -10.530 1.00 86.75 132 ALA A C 1
ATOM 884 O O . ALA A 1 132 ? -4.439 -4.112 -9.357 1.00 86.75 132 ALA A O 1
ATOM 885 N N . CYS A 1 133 ? -2.841 -3.709 -10.887 1.00 85.38 133 CYS A N 1
ATOM 886 C CA . CYS A 1 133 ? -1.855 -3.137 -9.975 1.00 85.38 133 CYS A CA 1
ATOM 887 C C . CYS A 1 133 ? -1.521 -1.724 -10.453 1.00 85.38 133 CYS A C 1
ATOM 889 O O . CYS A 1 133 ? -0.979 -1.558 -11.548 1.00 85.38 133 CYS A O 1
ATOM 891 N N . LEU A 1 134 ? -1.841 -0.706 -9.654 1.00 85.06 134 LEU A N 1
ATOM 892 C CA . LEU A 1 134 ? -1.548 0.691 -9.983 1.00 85.06 134 LEU A CA 1
ATOM 893 C C . LEU A 1 134 ? -0.583 1.286 -8.959 1.00 85.06 134 LEU A C 1
ATOM 895 O O . LEU A 1 134 ? -0.817 1.214 -7.752 1.00 85.06 134 LEU A O 1
ATOM 899 N N . HIS A 1 135 ? 0.452 1.954 -9.461 1.00 85.94 135 HIS A N 1
ATOM 900 C CA . HIS A 1 135 ? 1.413 2.724 -8.679 1.00 85.94 135 HIS A CA 1
ATOM 901 C C . HIS A 1 135 ? 2.140 1.875 -7.623 1.00 85.94 135 HIS A C 1
ATOM 903 O O . HIS A 1 135 ? 1.977 2.049 -6.410 1.00 85.94 135 HIS A O 1
ATOM 909 N N . MET A 1 136 ? 2.964 0.949 -8.114 1.00 83.00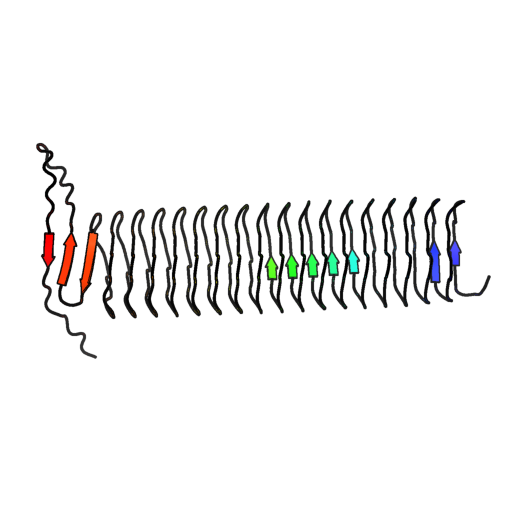 136 MET A N 1
ATOM 910 C CA . MET 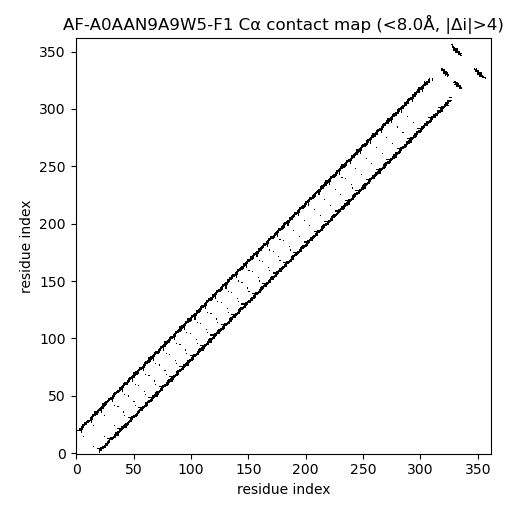A 1 136 ? 3.797 0.061 -7.304 1.00 83.00 136 MET A CA 1
ATOM 911 C C . MET A 1 136 ? 5.149 0.728 -7.034 1.00 83.00 136 MET A C 1
ATOM 913 O O . MET A 1 136 ? 5.868 1.084 -7.968 1.00 83.00 136 MET A O 1
ATOM 917 N N . SER A 1 137 ? 5.514 0.917 -5.767 1.00 85.38 137 SER A N 1
ATOM 918 C CA . SER A 1 137 ? 6.785 1.535 -5.358 1.00 85.38 137 SER A CA 1
ATOM 919 C C . SER A 1 137 ? 7.893 0.489 -5.155 1.00 85.38 137 SER A C 1
ATOM 921 O O . SER A 1 137 ? 7.681 -0.707 -5.359 1.00 85.38 137 SER A O 1
ATOM 923 N N . LEU A 1 138 ? 9.091 0.940 -4.769 1.00 85.19 138 LEU A N 1
ATOM 924 C CA . LEU A 1 138 ? 10.310 0.131 -4.618 1.00 85.19 138 LEU A CA 1
ATOM 925 C C . LEU A 1 138 ? 10.085 -1.220 -3.904 1.00 85.19 138 LEU A C 1
ATOM 927 O O . LEU A 1 138 ? 9.719 -1.249 -2.731 1.00 85.19 138 LEU A O 1
ATOM 931 N N . GLY A 1 139 ? 10.352 -2.336 -4.586 1.00 80.38 139 GLY A N 1
ATOM 932 C CA . GLY A 1 139 ? 10.303 -3.675 -3.977 1.00 80.38 139 GLY A CA 1
ATOM 933 C C . GLY A 1 139 ? 8.914 -4.138 -3.518 1.00 80.38 139 GLY A C 1
ATOM 934 O O . GLY A 1 139 ? 8.822 -4.994 -2.642 1.00 80.38 139 GLY A O 1
ATOM 935 N N . SER A 1 140 ? 7.836 -3.554 -4.051 1.00 85.69 140 SER A N 1
ATOM 936 C CA . SER A 1 140 ? 6.471 -4.032 -3.799 1.00 85.69 140 SER A CA 1
ATOM 937 C C . SER A 1 140 ? 6.110 -5.222 -4.694 1.00 85.69 140 SER A C 1
ATOM 939 O O . SER A 1 140 ? 6.564 -5.309 -5.839 1.00 85.69 140 SER A O 1
ATOM 941 N N . ALA A 1 141 ? 5.299 -6.149 -4.180 1.00 86.06 141 ALA A N 1
ATOM 942 C CA . ALA A 1 141 ? 4.990 -7.395 -4.881 1.00 86.06 141 ALA A CA 1
ATOM 943 C C . ALA A 1 141 ? 3.502 -7.769 -4.832 1.00 86.06 141 ALA A C 1
ATOM 945 O O . ALA A 1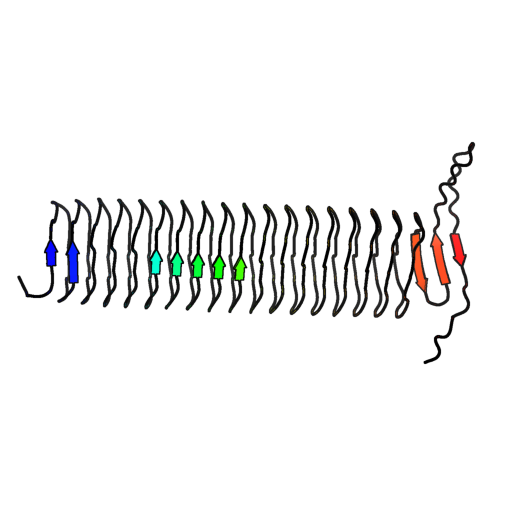 141 ? 2.879 -7.761 -3.769 1.00 86.06 141 ALA A O 1
ATOM 946 N N . CYS A 1 142 ? 2.970 -8.171 -5.988 1.00 85.50 142 CYS A N 1
ATOM 947 C CA . CYS A 1 142 ? 1.677 -8.836 -6.134 1.00 85.50 142 CYS A CA 1
ATOM 948 C C . CYS A 1 142 ? 1.897 -10.215 -6.771 1.00 85.50 142 CYS A C 1
ATOM 950 O O . CYS A 1 142 ? 2.365 -10.315 -7.905 1.00 85.50 142 CYS A O 1
ATOM 952 N N . LEU A 1 143 ? 1.618 -11.297 -6.044 1.00 83.38 143 LEU A N 1
ATOM 953 C CA . LEU A 1 143 ? 2.001 -12.641 -6.499 1.00 83.38 143 LEU A CA 1
ATOM 954 C C . LEU A 1 143 ? 0.870 -13.358 -7.234 1.00 83.38 143 LEU A C 1
ATOM 956 O O . LEU A 1 143 ? 1.069 -13.750 -8.379 1.00 83.38 143 LEU A O 1
ATOM 960 N N . HIS A 1 144 ? -0.294 -13.513 -6.608 1.00 86.38 144 HIS A N 1
ATOM 961 C CA . HIS A 1 144 ? -1.421 -14.274 -7.138 1.00 86.38 144 HIS A CA 1
ATOM 962 C C . HIS A 1 144 ? -2.723 -13.477 -6.990 1.00 86.38 144 HIS A C 1
ATOM 964 O O . HIS A 1 144 ? -3.367 -13.471 -5.939 1.00 86.38 144 HIS A O 1
ATOM 970 N N . MET A 1 145 ? -3.093 -12.787 -8.065 1.00 83.56 145 MET A N 1
ATOM 971 C CA . MET A 1 145 ? -4.277 -11.939 -8.164 1.00 83.56 145 MET A CA 1
ATOM 972 C C . MET A 1 145 ? -5.353 -12.668 -8.968 1.00 83.56 145 MET A C 1
ATOM 974 O O . MET A 1 145 ? -5.132 -13.035 -10.123 1.00 83.56 145 MET A O 1
ATOM 978 N N . SER A 1 146 ? -6.515 -12.900 -8.364 1.00 86.56 146 SER A N 1
ATOM 979 C CA . SER A 1 146 ? -7.659 -13.565 -9.001 1.00 86.56 146 SER A CA 1
ATOM 980 C C . SER A 1 146 ? -8.561 -12.566 -9.742 1.00 86.56 146 SER A C 1
ATOM 982 O O . SER A 1 146 ? -8.230 -11.393 -9.904 1.00 86.56 146 SER A O 1
ATOM 984 N N . LEU A 1 147 ? -9.699 -13.038 -10.259 1.00 84.62 147 LEU A N 1
ATOM 985 C CA . LEU A 1 147 ? -10.614 -12.234 -11.071 1.00 84.62 147 LEU A CA 1
ATOM 986 C C . LEU A 1 147 ? -11.029 -10.927 -10.365 1.00 84.62 147 LEU A C 1
ATOM 988 O O . LEU A 1 147 ? -11.597 -10.962 -9.272 1.00 84.62 147 LEU A O 1
ATOM 992 N N . GLY A 1 148 ? -10.781 -9.781 -11.003 1.00 82.00 148 GLY A N 1
ATOM 993 C CA . GLY A 1 148 ? -11.239 -8.477 -10.508 1.00 82.00 148 GLY A CA 1
ATOM 994 C C . GLY A 1 148 ? -10.582 -7.990 -9.210 1.00 82.00 148 GLY A C 1
ATOM 995 O O . GLY A 1 148 ? -11.140 -7.113 -8.555 1.00 82.00 148 GLY A O 1
ATOM 996 N N . SER A 1 149 ? -9.444 -8.558 -8.794 1.00 86.81 149 SER A N 1
ATOM 997 C CA . SER A 1 149 ? -8.708 -8.057 -7.625 1.00 86.81 149 SER A CA 1
ATOM 998 C C . SER A 1 149 ? -7.826 -6.854 -7.967 1.00 86.81 149 SER A C 1
ATOM 1000 O O . SER A 1 149 ? -7.225 -6.821 -9.045 1.00 86.81 149 SER A O 1
ATOM 1002 N N . ALA A 1 150 ? -7.687 -5.908 -7.037 1.00 87.25 150 ALA A N 1
ATOM 1003 C CA . ALA A 1 150 ? -6.931 -4.677 -7.263 1.00 87.25 150 ALA A CA 1
ATOM 1004 C C . ALA A 1 150 ? -5.967 -4.331 -6.119 1.00 87.25 150 ALA A C 1
ATOM 1006 O O . ALA A 1 150 ? -6.335 -4.387 -4.946 1.00 87.25 150 ALA A O 1
ATOM 1007 N N . CYS A 1 151 ? -4.757 -3.902 -6.479 1.00 86.31 151 CYS A N 1
ATOM 1008 C CA . CYS A 1 151 ? -3.797 -3.281 -5.566 1.00 86.31 151 CYS A CA 1
ATOM 1009 C C . CYS A 1 151 ? -3.483 -1.864 -6.051 1.00 86.31 151 CYS A C 1
ATOM 1011 O O . CYS A 1 151 ? -2.949 -1.694 -7.149 1.00 86.31 151 CYS A O 1
ATOM 1013 N N . LEU A 1 152 ? -3.808 -0.849 -5.249 1.00 85.81 152 LEU A N 1
ATOM 1014 C CA . LEU A 1 152 ? -3.602 0.561 -5.592 1.00 85.81 152 LEU A CA 1
ATOM 1015 C C . LEU A 1 152 ? -2.676 1.235 -4.575 1.00 85.81 152 LEU A C 1
ATOM 1017 O O . LEU A 1 152 ? -2.891 1.116 -3.370 1.00 85.81 152 LEU A O 1
ATOM 1021 N N . HIS A 1 153 ? -1.701 2.006 -5.063 1.00 86.88 153 HIS A N 1
ATOM 1022 C CA . HIS A 1 153 ? -0.761 2.783 -4.245 1.00 86.88 153 HIS A CA 1
ATOM 1023 C C . HIS A 1 153 ? 0.001 1.925 -3.224 1.00 86.88 153 HIS A C 1
ATOM 1025 O O . HIS A 1 153 ? -0.164 2.058 -2.009 1.00 86.88 153 HIS A O 1
ATOM 1031 N N . MET A 1 154 ? 0.878 1.065 -3.738 1.00 85.75 154 MET A N 1
ATOM 1032 C CA . MET A 1 154 ? 1.754 0.220 -2.929 1.00 85.75 154 MET A CA 1
ATOM 1033 C C . MET A 1 154 ? 3.068 0.957 -2.663 1.00 85.75 154 MET A C 1
ATOM 1035 O O . MET A 1 154 ? 3.813 1.278 -3.588 1.00 85.75 154 MET A O 1
ATOM 1039 N N . SER A 1 155 ? 3.364 1.252 -1.402 1.00 86.25 155 SER A N 1
ATOM 1040 C CA . SER A 1 155 ? 4.611 1.891 -0.958 1.00 86.25 155 SER A CA 1
ATOM 1041 C C . SER A 1 155 ? 5.738 0.853 -0.814 1.00 86.25 155 SER A C 1
ATOM 1043 O O . SER A 1 155 ? 5.485 -0.348 -0.950 1.00 86.25 155 SER A O 1
ATOM 1045 N N . PRO A 1 156 ? 6.994 1.267 -0.559 1.00 84.94 156 PRO A N 1
ATOM 1046 C CA . PRO A 1 156 ? 8.125 0.348 -0.589 1.00 84.94 156 PRO A CA 1
ATOM 1047 C C . PRO A 1 156 ? 7.998 -0.873 0.332 1.00 84.94 156 PRO A C 1
ATOM 1049 O O . PRO A 1 156 ? 7.622 -0.748 1.495 1.00 84.94 156 PRO A O 1
ATOM 1052 N N . GLY A 1 157 ? 8.333 -2.058 -0.180 1.00 82.12 157 GLY A N 1
ATOM 1053 C CA . GLY A 1 157 ? 8.316 -3.309 0.590 1.00 82.12 157 GLY A CA 1
ATOM 1054 C C . GLY A 1 157 ? 6.930 -3.799 1.028 1.00 82.12 157 GLY A C 1
ATOM 1055 O O . GLY A 1 157 ? 6.848 -4.626 1.931 1.00 82.12 157 GLY A O 1
ATOM 1056 N N . SER A 1 158 ? 5.848 -3.282 0.439 1.00 86.94 158 SER A N 1
ATOM 1057 C CA . SER A 1 158 ? 4.497 -3.810 0.666 1.00 86.94 158 SER A CA 1
ATOM 1058 C C . SER A 1 158 ? 4.203 -5.026 -0.220 1.00 86.94 158 SER A C 1
ATOM 1060 O O . SER A 1 158 ? 4.687 -5.113 -1.353 1.00 86.94 158 SER A O 1
ATOM 1062 N N . ALA A 1 159 ? 3.411 -5.972 0.288 1.00 86.56 159 ALA A N 1
ATOM 1063 C CA . ALA A 1 159 ? 3.139 -7.225 -0.414 1.00 86.56 159 ALA A CA 1
ATOM 1064 C C . ALA A 1 159 ? 1.669 -7.659 -0.334 1.00 86.56 159 ALA A C 1
ATOM 1066 O O . ALA A 1 159 ? 1.072 -7.692 0.744 1.00 86.56 159 ALA A O 1
ATOM 1067 N N . CYS A 1 160 ? 1.128 -8.069 -1.482 1.00 85.81 160 CYS A N 1
ATOM 1068 C CA . CYS A 1 160 ? -0.148 -8.771 -1.605 1.00 85.81 160 CYS A CA 1
ATOM 1069 C C . CYS A 1 160 ? 0.114 -10.148 -2.225 1.00 85.81 160 CYS A C 1
ATOM 1071 O O . CYS A 1 160 ? 0.550 -10.243 -3.375 1.00 85.81 160 CYS A O 1
ATOM 1073 N N . LEU A 1 161 ? -0.109 -11.225 -1.474 1.00 83.81 161 LEU A N 1
ATOM 1074 C CA . LEU A 1 161 ? 0.248 -12.567 -1.942 1.00 83.81 161 LEU A CA 1
ATOM 1075 C C . LEU A 1 161 ? -0.892 -13.257 -2.683 1.00 83.81 161 LEU A C 1
ATOM 1077 O O . LEU A 1 161 ? -0.757 -13.514 -3.874 1.00 83.81 161 LEU A O 1
ATOM 1081 N N . HIS A 1 162 ? -1.990 -13.558 -1.997 1.00 86.25 162 HIS A N 1
ATOM 1082 C CA . HIS A 1 162 ? -3.093 -14.353 -2.521 1.00 86.25 162 HIS A CA 1
ATOM 1083 C C . HIS A 1 162 ? -4.407 -13.577 -2.405 1.00 86.25 162 HIS A C 1
ATOM 1085 O O . HIS A 1 162 ? -5.058 -13.558 -1.359 1.00 86.25 162 HIS A O 1
ATOM 1091 N N . MET A 1 163 ? -4.777 -12.918 -3.500 1.00 84.06 163 MET A N 1
ATOM 1092 C CA . MET A 1 163 ? -5.984 -12.106 -3.620 1.00 84.06 163 MET A CA 1
ATOM 1093 C C . MET A 1 163 ? -7.030 -12.879 -4.421 1.00 84.06 163 MET A C 1
ATOM 1095 O O . MET A 1 163 ? -6.813 -13.223 -5.584 1.00 84.06 163 MET A O 1
ATOM 1099 N N . SER A 1 164 ? -8.171 -13.170 -3.803 1.00 85.69 164 SER A N 1
ATOM 1100 C CA . SER A 1 164 ? -9.298 -13.867 -4.433 1.00 85.69 164 SER A CA 1
ATOM 1101 C C . SER A 1 164 ? -10.256 -12.883 -5.119 1.00 85.69 164 SER A C 1
ATOM 1103 O O . SER A 1 164 ? -10.016 -11.675 -5.159 1.00 85.69 164 SER A O 1
ATOM 1105 N N . LEU A 1 165 ? -11.349 -13.401 -5.684 1.00 85.19 165 LEU A N 1
ATOM 1106 C CA . LEU A 1 165 ? -12.294 -12.648 -6.512 1.00 85.19 165 LEU A CA 1
ATOM 1107 C C . LEU A 1 165 ? -12.791 -11.346 -5.851 1.00 85.19 165 LEU A C 1
ATOM 1109 O O . LEU A 1 165 ? -13.353 -11.373 -4.757 1.00 85.19 165 LEU A O 1
ATOM 1113 N N . GLY A 1 166 ? -12.595 -10.211 -6.527 1.00 81.31 166 GLY A N 1
ATOM 1114 C CA . GLY A 1 166 ? -13.076 -8.898 -6.075 1.00 81.31 166 GLY A CA 1
ATOM 1115 C C . GLY A 1 166 ? -12.440 -8.366 -4.783 1.00 81.31 166 GLY A C 1
ATOM 1116 O O . GLY A 1 166 ? -13.029 -7.508 -4.133 1.00 81.31 166 GLY A O 1
ATOM 1117 N N . SER A 1 167 ? -11.281 -8.888 -4.372 1.00 86.38 167 SER A N 1
ATOM 1118 C CA . SER A 1 167 ? -10.550 -8.368 -3.209 1.00 86.38 167 SER A CA 1
ATOM 1119 C C . SER A 1 167 ? -9.708 -7.138 -3.558 1.00 86.38 167 SER A C 1
ATOM 1121 O O . SER A 1 167 ? -9.187 -7.022 -4.671 1.00 86.38 167 SER A O 1
ATOM 1123 N N . ALA A 1 168 ? -9.560 -6.216 -2.605 1.00 87.19 168 ALA A N 1
ATOM 1124 C CA . ALA A 1 168 ? -8.851 -4.960 -2.833 1.00 87.19 168 ALA A CA 1
ATOM 1125 C C . ALA A 1 168 ? -7.899 -4.594 -1.689 1.00 87.19 168 ALA A C 1
ATOM 1127 O O . ALA A 1 168 ? -8.263 -4.660 -0.513 1.00 87.19 168 ALA A O 1
ATOM 1128 N N . CYS A 1 169 ? -6.700 -4.151 -2.058 1.00 85.75 169 CYS A N 1
ATOM 1129 C CA . CYS A 1 169 ? -5.753 -3.483 -1.173 1.00 85.75 169 CYS A CA 1
ATOM 1130 C C . CYS A 1 169 ? -5.522 -2.064 -1.697 1.00 85.75 169 CYS A C 1
ATOM 1132 O O . CYS A 1 169 ? -5.017 -1.875 -2.805 1.00 85.75 169 CYS A O 1
ATOM 1134 N N . LEU A 1 170 ? -5.902 -1.068 -0.909 1.00 85.69 170 LEU A N 1
ATOM 1135 C CA . LEU A 1 170 ? -5.709 0.344 -1.211 1.00 85.69 170 LEU A CA 1
ATOM 1136 C C . LEU A 1 170 ? -4.695 0.921 -0.217 1.00 85.69 170 LEU A C 1
ATOM 1138 O O . LEU A 1 170 ? -4.618 0.466 0.921 1.00 85.69 170 LEU A O 1
ATOM 1142 N N . HIS A 1 171 ? -3.880 1.875 -0.671 1.00 85.94 171 HIS A N 1
ATOM 1143 C CA . HIS A 1 171 ? -2.930 2.639 0.148 1.00 85.94 171 HIS A CA 1
ATOM 1144 C C . HIS A 1 171 ? -2.142 1.795 1.164 1.00 85.94 171 HIS A C 1
ATOM 1146 O O . HIS A 1 171 ? -2.257 1.954 2.384 1.00 85.94 171 HIS A O 1
ATOM 1152 N N . MET A 1 172 ? -1.290 0.918 0.638 1.00 84.25 172 MET A N 1
ATOM 1153 C CA . MET A 1 172 ? -0.385 0.097 1.436 1.00 84.25 172 MET A CA 1
ATOM 1154 C C . MET A 1 172 ? 0.908 0.872 1.673 1.00 84.25 172 MET A C 1
ATOM 11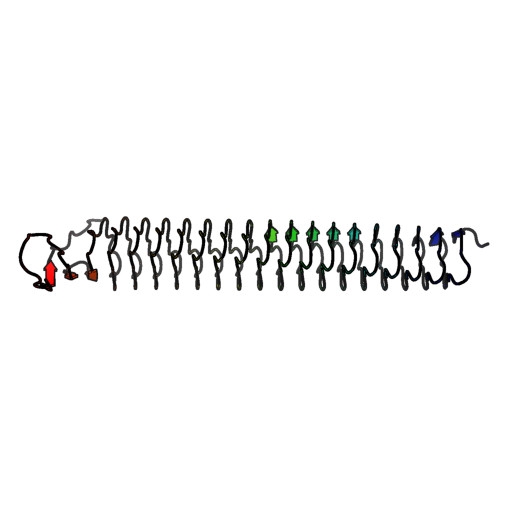56 O O . MET A 1 172 ? 1.635 1.191 0.733 1.00 84.25 172 MET A O 1
ATOM 1160 N N . SER A 1 173 ? 1.211 1.215 2.919 1.00 84.75 173 SER A N 1
ATOM 1161 C CA . SER A 1 173 ? 2.455 1.908 3.270 1.00 84.75 173 SER A CA 1
ATOM 1162 C C . SER A 1 173 ? 3.618 0.926 3.510 1.00 84.75 173 SER A C 1
ATOM 1164 O O . SER A 1 173 ? 3.492 -0.282 3.298 1.00 84.75 173 SER A O 1
ATOM 1166 N N . GLN A 1 174 ? 4.782 1.445 3.903 1.00 85.12 174 GLN A N 1
ATOM 1167 C CA . GLN A 1 174 ? 6.035 0.694 3.937 1.00 85.12 174 GLN A CA 1
ATOM 1168 C C . GLN A 1 174 ? 5.969 -0.583 4.793 1.00 85.12 174 GLN A C 1
ATOM 1170 O O . GLN A 1 174 ? 5.675 -0.527 5.982 1.00 85.12 174 GLN A O 1
ATOM 1175 N N . GLY A 1 175 ? 6.291 -1.740 4.211 1.00 80.56 175 GLY A N 1
ATOM 1176 C CA . GLY A 1 175 ? 6.337 -3.010 4.952 1.00 80.56 175 GLY A CA 1
ATOM 1177 C C . GLY A 1 175 ? 4.979 -3.521 5.448 1.00 80.56 175 GLY A C 1
ATOM 1178 O O . GLY A 1 175 ? 4.939 -4.308 6.391 1.00 80.56 175 GLY A O 1
ATOM 1179 N N . SER A 1 176 ? 3.870 -3.056 4.865 1.00 85.69 176 SER A N 1
ATOM 1180 C CA . SER A 1 176 ? 2.538 -3.619 5.121 1.00 85.69 176 SER A CA 1
ATOM 1181 C C . SER A 1 176 ? 2.271 -4.850 4.249 1.00 85.69 176 SER A C 1
ATOM 1183 O O . SER A 1 176 ? 2.745 -4.932 3.111 1.00 85.69 176 SER A O 1
ATOM 1185 N N . ALA A 1 177 ? 1.515 -5.818 4.771 1.00 86.06 177 ALA A N 1
ATOM 1186 C CA . ALA A 1 177 ? 1.264 -7.075 4.068 1.00 86.06 177 ALA A CA 1
ATOM 1187 C C . ALA A 1 177 ? -0.186 -7.562 4.181 1.00 86.06 177 ALA A C 1
ATOM 1189 O O . ALA A 1 177 ? -0.769 -7.590 5.269 1.00 86.06 177 ALA A O 1
ATOM 1190 N N . CYS A 1 178 ? -0.721 -8.020 3.049 1.00 84.56 178 CYS A N 1
ATOM 1191 C CA . CYS A 1 178 ? -1.970 -8.772 2.951 1.00 84.56 178 CYS A CA 1
ATOM 1192 C C . CYS A 1 178 ? -1.663 -10.142 2.335 1.00 84.56 178 CYS A C 1
ATOM 1194 O O . CYS A 1 178 ? -1.240 -10.231 1.179 1.00 84.56 178 CYS A O 1
ATOM 1196 N N . LEU A 1 179 ? -1.840 -11.221 3.099 1.00 83.12 179 LEU A N 1
ATOM 1197 C CA . LEU A 1 179 ? -1.448 -12.555 2.635 1.00 83.12 179 LEU A CA 1
ATOM 1198 C C . LEU A 1 179 ? -2.566 -13.293 1.907 1.00 83.12 179 LEU A C 1
ATOM 1200 O O . LEU A 1 179 ? -2.369 -13.681 0.760 1.00 83.12 179 LEU A O 1
ATOM 1204 N N . HIS A 1 180 ? -3.715 -13.490 2.545 1.00 85.62 180 HIS A N 1
ATOM 1205 C CA . HIS A 1 180 ? -4.793 -14.325 2.026 1.00 85.62 180 HIS A CA 1
ATOM 1206 C C . HIS A 1 180 ? -6.140 -13.604 2.121 1.00 85.62 180 HIS A C 1
ATOM 1208 O O . HIS A 1 180 ? -6.849 -13.675 3.129 1.00 85.62 180 HIS A O 1
ATOM 1214 N N . MET A 1 181 ? -6.490 -12.913 1.040 1.00 83.94 181 MET A N 1
ATOM 1215 C CA . MET A 1 181 ? -7.729 -12.156 0.891 1.00 83.94 181 MET A CA 1
ATOM 1216 C C . MET A 1 181 ? -8.738 -12.980 0.090 1.00 83.94 181 MET A C 1
ATOM 1218 O O . MET A 1 181 ? -8.454 -13.420 -1.026 1.00 83.94 181 MET A O 1
ATOM 1222 N N . SER A 1 182 ? -9.914 -13.213 0.661 1.00 84.69 182 SER A N 1
ATOM 1223 C CA . SER A 1 182 ? -10.993 -14.000 0.055 1.00 84.69 182 SER A CA 1
ATOM 1224 C C . SER A 1 182 ? -11.988 -13.098 -0.688 1.00 84.69 182 SER A C 1
ATOM 1226 O O . SER A 1 182 ? -11.749 -11.912 -0.904 1.00 84.69 182 SER A O 1
ATOM 1228 N N . LEU A 1 183 ? -13.112 -13.664 -1.132 1.00 85.50 183 LEU A N 1
ATOM 1229 C CA . LEU A 1 183 ? -14.084 -12.977 -1.983 1.00 85.50 183 LEU A CA 1
ATOM 1230 C C . LEU A 1 183 ? -14.599 -11.655 -1.377 1.00 85.50 183 LEU A C 1
ATOM 1232 O O . LEU A 1 183 ? -15.234 -11.653 -0.327 1.00 85.50 183 LEU A O 1
ATOM 1236 N N . GLY A 1 184 ? -14.351 -10.528 -2.045 1.00 79.94 184 GLY A N 1
ATOM 1237 C CA . GLY A 1 184 ? -14.845 -9.215 -1.611 1.00 79.94 184 GLY A CA 1
ATOM 1238 C C . GLY A 1 184 ? -14.264 -8.687 -0.291 1.00 79.94 184 GLY A C 1
ATOM 1239 O O . GLY A 1 184 ? -14.872 -7.812 0.319 1.00 79.94 184 GLY A O 1
ATOM 1240 N N . SER A 1 185 ? -13.132 -9.216 0.190 1.00 85.69 185 SER A N 1
ATOM 1241 C CA . SER A 1 185 ? -12.437 -8.630 1.346 1.00 85.69 185 SER A CA 1
ATOM 1242 C C . SER A 1 185 ? -11.624 -7.395 0.951 1.00 85.69 185 SER A C 1
ATOM 1244 O O . SER A 1 185 ? -11.034 -7.373 -0.135 1.00 85.69 185 SER A O 1
ATOM 1246 N N . ALA A 1 186 ? -11.529 -6.410 1.847 1.00 86.38 186 ALA A N 1
ATOM 1247 C CA . ALA A 1 186 ? -10.835 -5.153 1.572 1.00 86.38 186 ALA A CA 1
ATOM 1248 C C . ALA A 1 186 ? -9.919 -4.692 2.718 1.00 86.38 186 ALA A C 1
ATOM 1250 O O . ALA A 1 186 ? -10.307 -4.715 3.888 1.00 86.38 186 ALA A O 1
ATOM 1251 N N . CYS A 1 187 ? -8.732 -4.210 2.346 1.00 85.25 187 CYS A N 1
ATOM 1252 C CA . CYS A 1 187 ? -7.820 -3.443 3.197 1.00 85.25 187 CYS A CA 1
ATOM 1253 C C . CYS A 1 187 ? -7.628 -2.057 2.566 1.00 85.25 187 CYS A C 1
ATOM 1255 O O . CYS A 1 187 ? -7.260 -1.980 1.395 1.00 85.25 187 CYS A O 1
ATOM 1257 N N . LEU A 1 188 ? -7.902 -0.974 3.298 1.00 84.88 188 LEU A N 1
ATOM 1258 C CA . LEU A 1 188 ? -8.003 0.370 2.703 1.00 84.88 188 LEU A CA 1
ATOM 1259 C C . LEU A 1 188 ? -6.841 1.320 3.008 1.00 84.88 188 LEU A C 1
ATOM 1261 O O . LEU A 1 188 ? -6.435 2.067 2.126 1.00 84.88 188 LEU A O 1
ATOM 1265 N N . HIS A 1 189 ? -6.339 1.334 4.239 1.00 86.50 189 HIS A N 1
ATOM 1266 C CA . HIS A 1 189 ? -5.222 2.174 4.663 1.00 86.50 189 HIS A CA 1
ATOM 1267 C C . HIS A 1 189 ? -4.363 1.410 5.667 1.00 86.50 189 HIS A C 1
ATOM 1269 O O . HIS A 1 189 ? -4.669 1.341 6.862 1.00 86.50 189 HIS A O 1
ATOM 1275 N N . MET A 1 190 ? -3.260 0.852 5.174 1.00 84.69 190 MET A N 1
ATOM 1276 C CA . MET A 1 190 ? -2.351 0.026 5.966 1.00 84.69 190 MET A CA 1
ATOM 1277 C C . MET A 1 190 ? -1.064 0.799 6.245 1.00 84.69 190 MET A C 1
ATOM 1279 O O . MET A 1 190 ? -0.275 1.048 5.335 1.00 84.69 190 MET A O 1
ATOM 1283 N N . SER A 1 191 ? -0.841 1.194 7.499 1.00 85.88 191 SER A N 1
ATOM 1284 C CA . SER A 1 191 ? 0.361 1.914 7.959 1.00 85.88 191 SER A CA 1
ATOM 1285 C C . SER A 1 191 ? 1.571 0.974 8.126 1.00 85.88 191 SER A C 1
ATOM 1287 O O . SER A 1 191 ? 1.402 -0.248 8.053 1.00 85.88 191 SER A O 1
ATOM 1289 N N . PRO A 1 192 ? 2.799 1.491 8.342 1.00 81.75 192 PRO A N 1
ATOM 1290 C CA . PRO A 1 192 ? 3.981 0.643 8.278 1.00 81.75 192 PRO A CA 1
ATOM 1291 C C . PRO A 1 192 ? 3.996 -0.495 9.299 1.00 81.75 192 PRO A C 1
ATOM 1293 O O . PRO A 1 192 ? 3.709 -0.288 10.474 1.00 81.75 192 PRO A O 1
ATOM 1296 N N . GLY A 1 193 ? 4.330 -1.708 8.857 1.00 80.19 193 GLY A N 1
ATOM 1297 C CA . GLY A 1 193 ? 4.340 -2.894 9.722 1.00 80.19 193 GLY A CA 1
ATOM 1298 C C . GLY A 1 193 ? 2.957 -3.364 10.187 1.00 80.19 193 GLY A C 1
ATOM 1299 O O . GLY A 1 193 ? 2.874 -4.110 11.160 1.00 80.19 193 GLY A O 1
ATOM 1300 N N . SER A 1 194 ? 1.874 -2.922 9.537 1.00 85.88 194 SER A N 1
ATOM 1301 C CA . SER A 1 194 ? 0.545 -3.512 9.729 1.00 85.88 194 SER A CA 1
ATOM 1302 C C . SER A 1 194 ? 0.343 -4.751 8.854 1.00 85.88 194 SER A C 1
ATOM 1304 O O . SER A 1 194 ? 0.872 -4.833 7.740 1.00 85.88 194 SER A O 1
ATOM 1306 N N . ALA A 1 195 ? -0.423 -5.723 9.355 1.00 85.38 195 ALA A N 1
ATOM 1307 C CA . ALA A 1 195 ? -0.631 -6.992 8.662 1.00 85.38 195 ALA A CA 1
ATOM 1308 C C . ALA A 1 195 ? -2.072 -7.509 8.758 1.00 85.38 195 ALA A C 1
ATOM 1310 O O . ALA A 1 195 ? -2.679 -7.515 9.833 1.00 85.38 195 ALA A O 1
ATOM 1311 N N . CYS A 1 196 ? -2.571 -8.019 7.631 1.00 84.56 196 CYS A N 1
ATOM 1312 C CA . CYS A 1 196 ? -3.786 -8.827 7.546 1.00 84.56 196 CYS A CA 1
ATOM 1313 C C . CYS A 1 196 ? -3.430 -10.203 6.962 1.00 84.56 196 CYS A C 1
ATOM 1315 O O . CYS A 1 196 ? -2.956 -10.289 5.825 1.00 84.56 196 CYS A O 1
ATOM 1317 N N . LEU A 1 197 ? -3.631 -11.283 7.725 1.00 84.50 197 LEU A N 1
ATOM 1318 C CA . LEU A 1 197 ? -3.248 -12.628 7.270 1.00 84.50 197 LEU A CA 1
ATOM 1319 C C . LEU A 1 197 ? -4.359 -13.317 6.476 1.00 84.50 197 LEU A C 1
ATOM 1321 O O . LEU A 1 197 ? -4.187 -13.552 5.285 1.00 84.50 197 LEU A O 1
ATOM 1325 N N . HIS A 1 198 ? -5.480 -13.636 7.120 1.00 86.25 198 HIS A N 1
ATOM 1326 C CA . HIS A 1 198 ? -6.585 -14.406 6.557 1.00 86.25 198 HIS A CA 1
ATOM 1327 C C . HIS A 1 198 ? -7.895 -13.626 6.657 1.00 86.25 198 HIS A C 1
ATOM 1329 O O . HIS A 1 198 ? -8.547 -13.588 7.701 1.00 86.25 198 HIS A O 1
ATOM 1335 N N . MET A 1 199 ? -8.296 -13.041 5.534 1.00 85.62 199 MET A N 1
ATOM 1336 C CA . MET A 1 199 ? -9.526 -12.269 5.392 1.00 85.62 199 MET A CA 1
ATOM 1337 C C . MET A 1 199 ? -10.546 -13.096 4.611 1.00 85.62 199 MET A C 1
ATOM 1339 O O . MET A 1 199 ? -10.366 -13.350 3.422 1.00 85.62 199 MET A O 1
ATOM 1343 N N . SER A 1 200 ? -11.603 -13.560 5.275 1.00 86.75 200 SER A N 1
ATOM 1344 C CA . SER A 1 200 ? -12.703 -14.330 4.671 1.00 86.75 200 SER A CA 1
ATOM 1345 C C . SER A 1 200 ? -13.680 -13.413 3.917 1.00 86.75 200 SER A C 1
ATOM 1347 O O . SER A 1 200 ? -13.542 -12.187 3.981 1.00 86.75 200 SER A O 1
ATOM 1349 N N . PRO A 1 201 ? -14.669 -13.957 3.184 1.00 83.62 201 PRO A N 1
ATOM 1350 C CA . PRO A 1 201 ? -15.518 -13.137 2.332 1.00 83.62 201 PRO A CA 1
ATOM 1351 C C . PRO A 1 201 ? -16.225 -11.967 3.030 1.00 83.62 201 PRO A C 1
ATOM 1353 O O . PRO A 1 201 ? -16.844 -12.141 4.076 1.00 83.62 201 PRO A O 1
ATOM 1356 N N . GLY A 1 202 ? -16.147 -10.771 2.446 1.00 81.62 202 GLY A N 1
ATOM 1357 C CA . GLY A 1 202 ? -16.778 -9.561 2.990 1.00 81.62 202 GLY A CA 1
ATOM 1358 C C . GLY A 1 202 ? -16.171 -9.030 4.296 1.00 81.62 202 GLY A C 1
ATOM 1359 O O . GLY A 1 202 ? -16.801 -8.209 4.957 1.00 81.62 202 GLY A O 1
ATOM 1360 N N . SER A 1 203 ? -14.983 -9.496 4.695 1.00 86.50 203 SER A N 1
ATOM 1361 C CA . SER A 1 203 ? -14.252 -8.909 5.825 1.00 86.50 203 SER A CA 1
ATOM 1362 C C . SER A 1 203 ? -13.543 -7.609 5.435 1.00 86.50 203 SER A C 1
ATOM 1364 O O . SER A 1 203 ? -13.033 -7.472 4.317 1.00 86.50 203 SER A O 1
ATOM 1366 N N . VAL A 1 204 ? -13.510 -6.646 6.359 1.00 86.12 204 VAL A N 1
ATOM 1367 C CA . VAL A 1 204 ? -13.009 -5.289 6.085 1.00 86.12 204 VAL A CA 1
ATOM 1368 C C . VAL A 1 204 ? -12.042 -4.815 7.169 1.00 86.12 204 VAL A C 1
ATOM 1370 O O . VAL A 1 204 ? -12.363 -4.846 8.358 1.00 86.12 204 VAL A O 1
ATOM 1373 N N . CYS A 1 205 ? -10.886 -4.311 6.735 1.00 85.19 205 CYS A N 1
ATOM 1374 C CA . CYS A 1 205 ? -9.939 -3.549 7.549 1.00 85.19 205 CYS A CA 1
ATOM 1375 C C . CYS A 1 205 ? -9.776 -2.141 6.954 1.00 85.19 205 CYS A C 1
ATOM 1377 O O . CYS A 1 205 ? -9.270 -1.999 5.839 1.00 85.19 205 CYS A O 1
ATOM 1379 N N . LEU A 1 206 ? -10.206 -1.093 7.669 1.00 85.12 206 LEU A N 1
ATOM 1380 C CA . LEU A 1 206 ? -10.141 0.278 7.138 1.00 85.12 206 LEU A CA 1
ATOM 1381 C C . LEU A 1 206 ? -8.794 0.953 7.403 1.00 85.12 206 LEU A C 1
ATOM 1383 O O . LEU A 1 206 ? -8.027 1.157 6.469 1.00 85.12 206 LEU A O 1
ATOM 1387 N N . HIS A 1 207 ? -8.511 1.294 8.658 1.00 87.00 207 HIS A N 1
ATOM 1388 C CA . HIS A 1 207 ? -7.352 2.074 9.081 1.00 87.00 207 HIS A CA 1
ATOM 1389 C C . HIS A 1 207 ? -6.518 1.293 10.096 1.00 87.00 207 HIS A C 1
ATOM 1391 O O . HIS A 1 207 ? -6.839 1.227 11.285 1.00 87.00 207 HIS A O 1
ATOM 1397 N N . MET A 1 208 ? -5.408 0.739 9.618 1.00 85.62 208 MET A N 1
ATOM 1398 C CA . MET A 1 208 ? -4.445 0.003 10.430 1.00 85.62 208 MET A CA 1
ATOM 1399 C C . MET A 1 208 ? -3.218 0.879 10.669 1.00 85.62 208 MET A C 1
ATOM 1401 O O . MET A 1 208 ? -2.516 1.239 9.727 1.00 85.62 208 MET A O 1
ATOM 1405 N N . SER A 1 209 ? -2.954 1.248 11.921 1.00 86.81 209 SER A N 1
ATOM 1406 C CA . SER A 1 209 ? -1.774 2.028 12.330 1.00 86.81 209 SER A CA 1
ATOM 1407 C C . SER A 1 209 ? -0.536 1.130 12.488 1.00 86.81 209 SER A C 1
ATOM 1409 O O . SER A 1 209 ? -0.660 -0.098 12.440 1.00 86.81 209 SER A O 1
ATOM 1411 N N . PRO A 1 210 ? 0.673 1.694 12.672 1.00 83.06 210 PRO A N 1
ATOM 1412 C CA . PRO A 1 210 ? 1.892 0.894 12.704 1.00 83.06 210 PRO A CA 1
ATOM 1413 C C . PRO A 1 210 ? 1.900 -0.225 13.749 1.00 83.06 210 PRO A C 1
ATOM 1415 O O . PRO A 1 210 ? 1.557 -0.002 14.907 1.00 83.06 210 PRO A O 1
A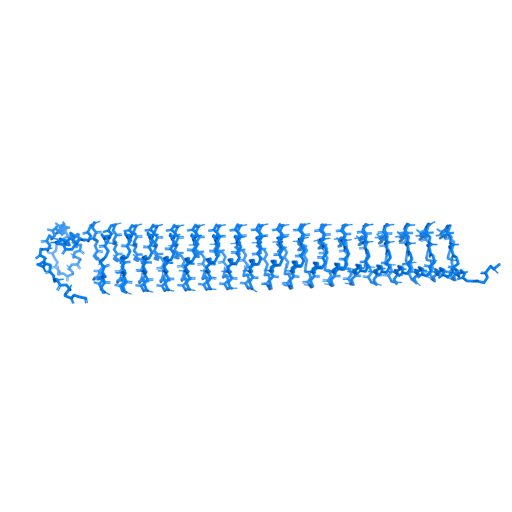TOM 1418 N N . GLY A 1 211 ? 2.308 -1.433 13.355 1.00 80.62 211 GLY A N 1
ATOM 1419 C CA . GLY A 1 211 ? 2.365 -2.591 14.256 1.00 80.62 211 GLY A CA 1
ATOM 1420 C C . GLY A 1 211 ? 1.002 -3.135 14.703 1.00 80.62 211 GLY A C 1
ATOM 1421 O O . GLY A 1 211 ? 0.943 -3.851 15.699 1.00 80.62 211 GLY A O 1
ATOM 1422 N N . SER A 1 212 ? -0.090 -2.779 14.016 1.00 85.81 212 SER A N 1
ATOM 1423 C CA . SER A 1 212 ? -1.402 -3.401 14.233 1.00 85.81 212 SER A CA 1
ATOM 1424 C C . SER A 1 212 ? -1.592 -4.657 13.378 1.00 85.81 212 SER A C 1
ATOM 1426 O O . SER A 1 212 ? -1.079 -4.743 12.259 1.00 85.81 212 SER A O 1
ATOM 1428 N N . ALA A 1 213 ? -2.337 -5.637 13.892 1.00 85.62 213 ALA A N 1
ATOM 1429 C CA . ALA A 1 213 ? -2.524 -6.916 13.208 1.00 85.62 213 ALA A CA 1
ATOM 1430 C C . ALA A 1 213 ? -3.960 -7.449 13.293 1.00 85.62 213 ALA A C 1
ATOM 1432 O O . ALA A 1 213 ? -4.574 -7.457 14.363 1.00 85.62 213 ALA A O 1
ATOM 1433 N N . CYS A 1 214 ? -4.448 -7.970 12.166 1.00 84.62 214 CYS A N 1
ATOM 1434 C CA . CYS A 1 214 ? -5.656 -8.789 12.076 1.00 84.62 214 CYS A CA 1
ATOM 1435 C C . CYS A 1 214 ? -5.279 -10.164 11.502 1.00 84.62 214 CYS A C 1
ATOM 1437 O O . CYS A 1 214 ? -4.840 -10.251 10.354 1.00 84.62 214 CYS A O 1
ATOM 1439 N N . LEU A 1 215 ? -5.414 -11.246 12.277 1.00 84.56 215 LEU A N 1
ATOM 1440 C CA . LEU A 1 215 ? -4.972 -12.570 11.810 1.00 84.56 215 LEU A CA 1
ATOM 1441 C C . LEU A 1 215 ? -6.073 -13.317 11.052 1.00 84.56 215 LEU A C 1
ATOM 1443 O O . LEU A 1 215 ? -5.894 -13.613 9.878 1.00 84.56 215 LEU A O 1
ATOM 1447 N N . HIS A 1 216 ? -7.202 -13.612 11.693 1.00 86.75 216 HIS A N 1
ATOM 1448 C CA . HIS A 1 216 ? -8.298 -14.391 11.119 1.00 86.75 216 HIS A CA 1
ATOM 1449 C C . HIS A 1 216 ? -9.618 -13.631 11.220 1.00 86.75 216 HIS A C 1
ATOM 1451 O O . HIS A 1 216 ? -10.217 -13.520 12.289 1.00 86.75 216 HIS A O 1
ATOM 1457 N N . MET A 1 217 ? -10.086 -13.141 10.077 1.00 85.62 217 MET A N 1
ATOM 1458 C CA . MET A 1 217 ? -11.360 -12.450 9.922 1.00 85.62 217 MET A CA 1
ATOM 1459 C C . MET A 1 217 ? -12.333 -13.361 9.178 1.00 85.62 217 MET A C 1
ATOM 1461 O O . MET A 1 217 ? -12.092 -13.718 8.026 1.00 85.62 217 MET A O 1
ATOM 1465 N N . SER A 1 218 ? -13.411 -13.773 9.837 1.00 87.25 218 SER A N 1
ATOM 1466 C CA . SER A 1 218 ? -14.491 -14.580 9.256 1.00 87.25 218 SER A CA 1
ATOM 1467 C C . SER A 1 218 ? -15.460 -13.709 8.440 1.00 87.25 218 SER A C 1
ATOM 1469 O O . SER A 1 218 ? -15.329 -12.484 8.425 1.00 87.25 218 SER A O 1
ATOM 1471 N N . PRO A 1 219 ? -16.435 -14.299 7.724 1.00 84.69 219 PRO A N 1
ATOM 1472 C CA . PRO A 1 219 ? -17.306 -13.521 6.856 1.00 84.69 219 PRO A CA 1
ATOM 1473 C C . PRO A 1 219 ? -18.049 -12.373 7.550 1.00 84.69 219 PRO A C 1
ATOM 1475 O O . PRO A 1 219 ? -18.678 -12.565 8.589 1.00 84.69 219 PRO A O 1
ATOM 1478 N N . GLY A 1 220 ? -17.997 -11.180 6.959 1.00 81.88 220 GLY A N 1
ATOM 1479 C CA . GLY A 1 220 ? -18.682 -9.991 7.478 1.00 81.88 220 GLY A CA 1
ATOM 1480 C C . GLY A 1 220 ? -18.120 -9.425 8.788 1.00 81.88 220 GLY A C 1
ATOM 1481 O O . GLY A 1 220 ? -18.823 -8.662 9.447 1.00 81.88 220 GLY A O 1
ATOM 1482 N N . SER A 1 221 ? -16.901 -9.795 9.202 1.00 86.75 221 SER A N 1
ATOM 1483 C CA . SER A 1 221 ? -16.234 -9.136 10.329 1.00 86.75 221 SER A CA 1
ATOM 1484 C C . SER A 1 221 ? -15.546 -7.831 9.913 1.00 86.75 221 SER A C 1
ATOM 1486 O O . SER A 1 221 ? -15.068 -7.691 8.782 1.00 86.75 221 SER A O 1
ATOM 1488 N N . ALA A 1 222 ? -15.466 -6.873 10.837 1.00 86.44 222 ALA A N 1
ATOM 1489 C CA . ALA A 1 222 ? -14.909 -5.549 10.560 1.00 86.44 222 ALA A CA 1
ATOM 1490 C C . ALA A 1 222 ? -13.945 -5.059 11.651 1.00 86.44 222 ALA A C 1
ATOM 1492 O O . ALA A 1 222 ? -14.254 -5.112 12.842 1.00 86.44 222 ALA A O 1
ATOM 1493 N N . CYS A 1 223 ? -12.805 -4.517 11.220 1.00 85.06 223 CYS A N 1
ATOM 1494 C CA . CYS A 1 223 ? -11.877 -3.741 12.042 1.00 85.06 223 CYS A CA 1
ATOM 1495 C C . CYS A 1 223 ? -11.722 -2.350 11.414 1.00 85.06 223 CYS A C 1
ATOM 1497 O O . CYS A 1 223 ? -11.213 -2.232 10.298 1.00 85.06 223 CYS A O 1
ATOM 1499 N N . LEU A 1 224 ? -12.178 -1.288 12.085 1.00 84.38 224 LEU A N 1
ATOM 1500 C CA . LEU A 1 224 ? -12.177 0.048 11.471 1.00 84.38 224 LEU A CA 1
ATOM 1501 C C . LEU A 1 224 ? -10.917 0.851 11.797 1.00 84.38 224 LEU A C 1
ATOM 1503 O O . LEU A 1 224 ? -10.184 1.198 10.882 1.00 84.38 224 LEU A O 1
ATOM 1507 N N . HIS A 1 225 ? -10.652 1.143 13.068 1.00 87.56 225 HIS A N 1
ATOM 1508 C CA . HIS A 1 225 ? -9.518 1.956 13.506 1.00 87.56 225 HIS A CA 1
ATOM 1509 C C . HIS A 1 225 ? -8.666 1.199 14.521 1.00 87.56 225 HIS A C 1
ATOM 1511 O O . HIS A 1 225 ? -9.016 1.083 15.697 1.00 87.56 225 HIS A O 1
ATOM 1517 N N . MET A 1 226 ? -7.512 0.723 14.060 1.00 84.62 226 MET A N 1
ATOM 1518 C CA . MET A 1 226 ? -6.518 0.037 14.878 1.00 84.62 226 MET A CA 1
ATOM 1519 C C . MET A 1 226 ? -5.328 0.966 15.108 1.00 84.62 226 MET A C 1
ATOM 1521 O O . MET A 1 226 ? -4.630 1.328 14.162 1.00 84.62 226 MET A O 1
ATOM 1525 N N . SER A 1 227 ? -5.091 1.373 16.353 1.00 87.25 227 SER A N 1
ATOM 1526 C CA . SER A 1 227 ? -3.936 2.192 16.760 1.00 87.25 227 SER A CA 1
ATOM 1527 C C . SER A 1 227 ? -2.672 1.333 16.933 1.00 87.25 227 SER A C 1
ATOM 1529 O O . SER A 1 227 ? -2.756 0.102 16.889 1.00 87.25 227 SER A O 1
ATOM 1531 N N . PRO A 1 228 ? -1.482 1.933 17.127 1.00 83.81 228 PRO A N 1
ATOM 1532 C CA . PRO A 1 228 ? -0.242 1.169 17.179 1.00 83.81 228 PRO A CA 1
ATOM 1533 C C . PRO A 1 228 ? -0.209 0.051 18.227 1.00 83.81 228 PRO A C 1
ATOM 1535 O O . PRO A 1 228 ? -0.578 0.259 19.380 1.00 83.81 228 PRO A O 1
ATOM 1538 N N . GLY A 1 229 ? 0.251 -1.138 17.838 1.00 80.94 229 GLY A N 1
ATOM 1539 C CA . GLY A 1 229 ? 0.343 -2.294 18.739 1.00 80.94 229 GLY A CA 1
ATOM 1540 C C . GLY A 1 229 ? -1.003 -2.890 19.168 1.00 80.94 229 GLY A C 1
ATOM 1541 O O . GLY A 1 229 ? -1.049 -3.600 20.169 1.00 80.94 229 GLY A O 1
ATOM 1542 N N . SER A 1 230 ? -2.098 -2.584 18.461 1.00 85.69 230 SER A N 1
ATOM 1543 C CA . SER A 1 230 ? -3.392 -3.240 18.682 1.00 85.69 230 SER A CA 1
ATOM 1544 C C . SER A 1 230 ? -3.551 -4.509 17.841 1.00 85.69 230 SER A C 1
ATOM 1546 O O . SER A 1 230 ? -3.042 -4.593 16.720 1.00 85.69 230 SER A O 1
ATOM 1548 N N . ALA A 1 231 ? -4.262 -5.507 18.369 1.00 85.38 231 ALA A N 1
ATOM 1549 C CA . ALA A 1 231 ? -4.418 -6.797 17.697 1.00 85.38 231 ALA A CA 1
ATOM 1550 C C . ALA A 1 231 ? -5.841 -7.362 17.790 1.00 85.38 231 ALA A C 1
ATOM 1552 O O . ALA A 1 231 ? -6.447 -7.385 18.863 1.00 85.38 231 ALA A O 1
ATOM 1553 N N . CYS A 1 232 ? -6.326 -7.890 16.665 1.00 84.12 232 CYS A N 1
ATOM 1554 C CA . CYS A 1 232 ? -7.516 -8.733 16.578 1.00 84.12 232 CYS A CA 1
ATOM 1555 C C . CYS A 1 232 ? -7.106 -10.103 16.020 1.00 84.12 232 CYS A C 1
ATOM 1557 O O . CYS A 1 232 ? -6.684 -10.200 14.866 1.00 84.12 232 CYS A O 1
ATOM 1559 N N . LEU A 1 233 ? -7.185 -11.171 16.818 1.00 83.75 233 LEU A N 1
ATOM 1560 C CA . LEU A 1 233 ? -6.680 -12.478 16.370 1.00 83.75 233 LEU A CA 1
ATOM 1561 C C . LEU A 1 233 ? -7.741 -13.280 15.616 1.00 83.75 233 LEU A C 1
ATOM 1563 O O . LEU A 1 233 ? -7.500 -13.659 14.476 1.00 83.75 233 LEU A O 1
ATOM 1567 N N . HIS A 1 234 ? -8.898 -13.536 16.224 1.00 86.94 234 HIS A N 1
ATOM 1568 C CA . HIS A 1 234 ? -9.938 -14.388 15.656 1.00 86.94 234 HIS A CA 1
ATOM 1569 C C . HIS A 1 234 ? -11.311 -13.724 15.769 1.00 86.94 234 HIS A C 1
ATOM 1571 O O . HIS A 1 234 ? -11.900 -13.635 16.848 1.00 86.94 234 HIS A O 1
ATOM 1577 N N . MET A 1 235 ? -11.818 -13.262 14.632 1.00 84.88 235 MET A N 1
ATOM 1578 C CA . MET A 1 235 ? -13.105 -12.589 14.500 1.00 84.88 235 MET A CA 1
ATOM 1579 C C . MET A 1 235 ? -14.067 -13.516 13.763 1.00 84.88 235 MET A C 1
ATOM 1581 O O . MET A 1 235 ? -13.851 -13.839 12.597 1.00 84.88 235 MET A O 1
ATOM 1585 N N . SER A 1 236 ? -15.121 -13.963 14.439 1.00 87.62 236 SER A N 1
ATOM 1586 C CA . SER A 1 236 ? -16.189 -14.801 13.873 1.00 87.62 236 SER A CA 1
ATOM 1587 C C . SER A 1 236 ? -17.197 -13.948 13.084 1.00 87.62 236 SER A C 1
ATOM 1589 O O . SER A 1 236 ? -17.110 -12.715 13.116 1.00 87.62 236 SER A O 1
ATOM 1591 N N . PRO A 1 237 ? -18.155 -14.551 12.354 1.00 85.25 237 PRO A N 1
ATOM 1592 C CA . PRO A 1 237 ? -19.025 -13.786 11.470 1.00 85.25 237 PRO A CA 1
ATOM 1593 C C . PRO A 1 237 ? -19.823 -12.684 12.180 1.00 85.25 237 PRO A C 1
ATOM 1595 O O . PRO A 1 237 ? -20.344 -12.882 13.279 1.00 85.25 237 PRO A O 1
ATOM 1598 N N . GLY A 1 238 ? -19.909 -11.511 11.551 1.00 81.81 238 GLY A N 1
ATOM 1599 C CA . GLY A 1 238 ? -20.639 -10.355 12.083 1.00 81.81 238 GLY A CA 1
ATOM 1600 C C . GLY A 1 238 ? -20.028 -9.702 13.330 1.00 81.81 238 GLY A C 1
ATOM 1601 O O . GLY A 1 238 ? -20.701 -8.900 13.972 1.00 81.81 238 GLY A O 1
ATOM 1602 N N . SER A 1 239 ? -18.790 -10.043 13.704 1.00 85.94 239 SER A N 1
ATOM 1603 C CA . SER A 1 239 ? -18.089 -9.378 14.809 1.00 85.94 239 SER A CA 1
ATOM 1604 C C . SER A 1 239 ? -17.417 -8.072 14.374 1.00 85.94 239 SER A C 1
ATOM 1606 O O . SER A 1 239 ? -16.951 -7.944 13.237 1.00 85.94 239 SER A O 1
ATOM 1608 N N . ALA A 1 240 ? -17.344 -7.097 15.283 1.00 86.06 240 ALA A N 1
ATOM 1609 C CA . ALA A 1 240 ? -16.795 -5.776 14.982 1.00 86.06 240 ALA A CA 1
ATOM 1610 C C . ALA A 1 240 ? -15.869 -5.244 16.085 1.00 86.06 240 ALA A C 1
ATOM 1612 O O . ALA A 1 240 ? -16.210 -5.267 17.269 1.00 86.06 240 ALA A O 1
ATOM 1613 N N . CYS A 1 241 ? -14.726 -4.697 15.670 1.00 84.06 241 CYS A N 1
ATOM 1614 C CA . CYS A 1 241 ? -13.838 -3.876 16.490 1.00 84.06 241 CYS A CA 1
ATOM 1615 C C . CYS A 1 241 ? -13.725 -2.491 15.842 1.00 84.06 241 CYS A C 1
ATOM 1617 O O . CYS A 1 241 ? -13.206 -2.359 14.732 1.00 84.06 241 CYS A O 1
ATOM 1619 N N . LEU A 1 242 ? -14.235 -1.450 16.500 1.00 83.94 242 LEU A N 1
ATOM 1620 C CA . LEU A 1 242 ? -14.312 -0.123 15.876 1.00 83.94 242 LEU A CA 1
ATOM 1621 C C . LEU A 1 242 ? -13.080 0.726 16.179 1.00 83.94 242 LEU A C 1
ATOM 1623 O O . LEU A 1 242 ? -12.418 1.154 15.241 1.00 83.94 242 LEU A O 1
ATOM 1627 N N . HIS A 1 243 ? -12.765 0.962 17.454 1.00 86.81 243 HIS A N 1
ATOM 1628 C CA . HIS A 1 243 ? -11.679 1.847 17.866 1.00 86.81 243 HIS A CA 1
ATOM 1629 C C . HIS A 1 243 ? -10.791 1.183 18.923 1.00 86.81 243 HIS A C 1
ATOM 1631 O O . HIS A 1 243 ? -11.135 1.104 20.105 1.00 86.81 243 HIS A O 1
ATOM 1637 N N . MET A 1 244 ? -9.626 0.716 18.481 1.00 83.62 244 MET A N 1
ATOM 1638 C CA . MET A 1 244 ? -8.617 0.073 19.317 1.00 83.62 244 MET A CA 1
ATOM 1639 C C . MET A 1 244 ? -7.464 1.047 19.552 1.00 83.62 244 MET A C 1
ATOM 1641 O O . MET A 1 244 ? -6.764 1.418 18.611 1.00 83.62 244 MET A O 1
ATOM 1645 N N . SER A 1 245 ? -7.256 1.477 20.797 1.00 86.69 245 SER A N 1
ATOM 1646 C CA . SER A 1 245 ? -6.135 2.344 21.201 1.00 86.69 245 SER A CA 1
ATOM 1647 C C . SER A 1 245 ? -4.835 1.538 21.374 1.00 86.69 245 SER A C 1
ATOM 1649 O O . SER A 1 245 ? -4.869 0.303 21.324 1.00 86.69 245 SER A O 1
ATOM 1651 N N . PRO A 1 246 ? -3.671 2.186 21.573 1.00 84.12 246 PRO A N 1
ATOM 1652 C CA . PRO A 1 246 ? -2.400 1.474 21.627 1.00 84.12 246 PRO A CA 1
ATOM 1653 C C . PRO A 1 246 ? -2.326 0.354 22.671 1.00 84.12 246 PRO A C 1
ATOM 1655 O O . PRO A 1 246 ? -2.722 0.536 23.821 1.00 84.12 246 PRO A O 1
ATOM 1658 N N . GLY A 1 247 ? -1.802 -0.807 22.276 1.00 80.62 247 GLY A N 1
ATOM 1659 C CA . GLY A 1 247 ? -1.658 -1.966 23.166 1.00 80.62 247 GLY A CA 1
ATOM 1660 C C . GLY A 1 247 ? -2.975 -2.627 23.590 1.00 80.62 247 GLY A C 1
ATOM 1661 O O . GLY A 1 247 ? -2.990 -3.336 24.593 1.00 80.62 247 GLY A O 1
ATOM 1662 N N . SER A 1 248 ? -4.081 -2.376 22.879 1.00 85.00 248 SER A N 1
ATOM 1663 C CA . SER A 1 248 ? -5.350 -3.075 23.115 1.00 85.00 248 SER A CA 1
ATOM 1664 C C . SER A 1 248 ? -5.471 -4.360 22.292 1.00 85.00 248 SER A C 1
ATOM 1666 O O . SER A 1 248 ? -4.981 -4.439 21.164 1.00 85.00 248 SER A O 1
ATOM 1668 N N . ALA A 1 249 ? -6.137 -5.378 22.841 1.00 85.00 249 ALA A N 1
ATOM 1669 C CA . ALA A 1 249 ? -6.258 -6.677 22.182 1.00 85.00 249 ALA A CA 1
ATOM 1670 C C . ALA A 1 249 ? -7.665 -7.276 22.283 1.00 85.00 249 ALA A C 1
ATOM 1672 O O . ALA A 1 249 ? -8.274 -7.301 23.355 1.00 85.00 249 ALA A O 1
ATOM 1673 N N . CYS A 1 250 ? -8.144 -7.830 21.169 1.00 83.19 250 CYS A N 1
ATOM 1674 C CA . CYS A 1 250 ? -9.303 -8.715 21.119 1.00 83.19 250 CYS A CA 1
ATOM 1675 C C . CYS A 1 250 ? -8.868 -10.071 20.551 1.00 83.19 250 CYS A C 1
ATOM 1677 O O . CYS A 1 250 ? -8.486 -10.159 19.383 1.00 83.19 250 CYS A O 1
ATOM 1679 N N . LEU A 1 251 ? -8.886 -11.135 21.358 1.00 83.12 251 LEU A N 1
ATOM 1680 C CA . LEU A 1 251 ? -8.390 -12.435 20.891 1.00 83.12 251 LEU A CA 1
ATOM 1681 C C . LEU A 1 251 ? -9.459 -13.242 20.157 1.00 83.12 251 LEU A C 1
ATOM 1683 O O . LEU A 1 251 ? -9.236 -13.608 19.008 1.00 83.12 251 LEU A O 1
ATOM 1687 N N . HIS A 1 252 ? -10.594 -13.521 20.791 1.00 86.00 252 HIS A N 1
ATOM 1688 C CA . HIS A 1 252 ? -11.631 -14.379 20.227 1.00 86.00 252 HIS A CA 1
ATOM 1689 C C . HIS A 1 252 ? -13.007 -13.720 20.329 1.00 86.00 252 HIS A C 1
ATOM 1691 O O . HIS A 1 252 ? -13.612 -13.647 21.400 1.00 86.00 252 HIS A O 1
ATOM 1697 N N . MET A 1 253 ? -13.500 -13.244 19.190 1.00 83.38 253 MET A N 1
ATOM 1698 C CA . MET A 1 253 ? -14.807 -12.616 19.035 1.00 83.38 253 MET A CA 1
ATOM 1699 C C . MET A 1 253 ? -15.741 -13.594 18.328 1.00 83.38 253 MET A C 1
ATOM 1701 O O . MET A 1 253 ? -15.465 -14.009 17.203 1.00 83.38 253 MET A O 1
ATOM 1705 N N . SER A 1 254 ? -16.821 -14.002 18.992 1.00 86.81 254 SER A N 1
ATOM 1706 C CA . SER A 1 254 ? -17.823 -14.918 18.434 1.00 86.81 254 SER A CA 1
ATOM 1707 C C . SER A 1 254 ? -18.871 -14.173 17.596 1.00 86.81 254 SER A C 1
ATOM 1709 O O . SER A 1 254 ? -18.783 -12.969 17.370 1.00 86.81 254 SER A O 1
ATOM 1711 N N . LEU A 1 255 ? -19.863 -14.907 17.087 1.00 86.56 255 LEU A N 1
ATOM 1712 C CA . LEU A 1 255 ? -20.918 -14.372 16.227 1.00 86.56 255 LEU A CA 1
ATOM 1713 C C . LEU A 1 255 ? -21.578 -13.112 16.821 1.00 86.56 255 LEU A C 1
ATOM 1715 O O . LEU A 1 255 ? -22.148 -13.161 17.912 1.00 86.56 255 LEU A O 1
ATOM 1719 N N . GLY A 1 256 ? -21.545 -12.001 16.083 1.00 81.38 256 GLY A N 1
ATOM 1720 C CA . GLY A 1 256 ? -22.238 -10.769 16.474 1.00 81.38 256 GLY A CA 1
ATOM 1721 C C . GLY A 1 256 ? -21.699 -10.088 17.736 1.00 81.38 256 GLY A C 1
ATOM 1722 O O . GLY A 1 256 ? -22.430 -9.309 18.345 1.00 81.38 256 GLY A O 1
ATOM 1723 N N . SER A 1 257 ? -20.468 -10.387 18.173 1.00 85.06 257 SER A N 1
ATOM 1724 C CA . SER A 1 257 ? -19.854 -9.667 19.291 1.00 85.06 257 SER A CA 1
ATOM 1725 C C . SER A 1 257 ? -19.222 -8.345 18.848 1.00 85.06 257 SER A C 1
ATOM 1727 O O . SER A 1 257 ? -18.673 -8.242 17.747 1.00 85.06 257 SER A O 1
ATOM 1729 N N . ALA A 1 258 ? -19.249 -7.335 19.717 1.00 85.25 258 ALA A N 1
ATOM 1730 C CA . ALA A 1 258 ? -18.745 -6.000 19.391 1.00 85.25 258 ALA A CA 1
ATOM 1731 C C . ALA A 1 258 ? -17.852 -5.412 20.491 1.00 85.25 258 ALA A C 1
ATOM 1733 O O . ALA A 1 258 ? -18.212 -5.419 21.667 1.00 85.25 258 ALA A O 1
ATOM 1734 N N . CYS A 1 259 ? -16.718 -4.841 20.085 1.00 83.12 259 CYS A N 1
ATOM 1735 C CA . CYS A 1 259 ? -15.884 -3.975 20.914 1.00 83.12 259 CYS A CA 1
ATOM 1736 C C . CYS A 1 259 ? -15.818 -2.594 20.256 1.00 83.12 259 CYS 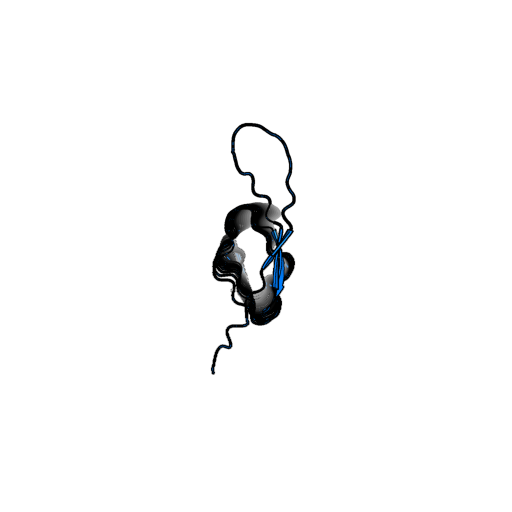A C 1
ATOM 1738 O O . CYS A 1 259 ? -15.248 -2.448 19.171 1.00 83.12 259 CYS A O 1
ATOM 1740 N N . LEU A 1 260 ? -16.423 -1.578 20.876 1.00 83.06 260 LEU A N 1
ATOM 1741 C CA . LEU A 1 260 ? -16.480 -0.246 20.266 1.00 83.06 260 LEU A CA 1
ATOM 1742 C C . LEU A 1 260 ? -15.239 0.586 20.582 1.00 83.06 260 LEU A C 1
ATOM 1744 O O . LEU A 1 260 ? -14.566 1.020 19.651 1.00 83.06 260 LEU A O 1
ATOM 1748 N N . HIS A 1 261 ? -14.930 0.804 21.860 1.00 86.12 261 HIS A N 1
ATOM 1749 C CA . HIS A 1 261 ? -13.841 1.682 22.275 1.00 86.12 261 HIS A CA 1
ATOM 1750 C C . HIS A 1 261 ? -12.946 1.017 23.325 1.00 86.12 261 HIS A C 1
ATOM 1752 O O . HIS A 1 261 ? -13.310 0.890 24.496 1.00 86.12 261 HIS A O 1
ATOM 1758 N N . MET A 1 262 ? -11.750 0.620 22.896 1.00 83.44 262 MET A N 1
ATOM 1759 C CA . MET A 1 262 ? -10.722 0.026 23.745 1.00 83.44 262 MET A CA 1
ATOM 1760 C C . MET A 1 262 ? -9.626 1.058 24.005 1.00 83.44 262 MET A C 1
ATOM 1762 O O . MET A 1 262 ? -8.939 1.479 23.074 1.00 83.44 262 MET A O 1
ATOM 1766 N N . SER A 1 263 ? -9.455 1.481 25.257 1.00 86.69 263 SER A N 1
ATOM 1767 C CA . SER A 1 263 ? -8.383 2.399 25.679 1.00 86.69 263 SER A CA 1
ATOM 1768 C C . SER A 1 263 ? -7.039 1.665 25.833 1.00 86.69 263 SER A C 1
ATOM 1770 O O . SER A 1 263 ? -7.002 0.432 25.767 1.00 86.69 263 SER A O 1
ATOM 1772 N N . PRO A 1 264 ? -5.913 2.375 26.035 1.00 85.06 264 PRO A N 1
ATOM 1773 C CA . PRO A 1 264 ? -4.603 1.737 26.086 1.00 85.06 264 PRO A CA 1
ATOM 1774 C C . PRO A 1 264 ? -4.475 0.618 27.127 1.00 85.06 264 PRO A C 1
ATOM 1776 O O . PRO A 1 264 ? -4.909 0.763 28.270 1.00 85.06 264 PRO A O 1
ATOM 1779 N N . GLY A 1 265 ? -3.870 -0.501 26.725 1.00 81.38 265 GLY A N 1
ATOM 1780 C CA . GLY A 1 265 ? -3.658 -1.662 27.597 1.00 81.38 265 GLY A CA 1
ATOM 1781 C C . GLY A 1 265 ? -4.933 -2.406 28.010 1.00 81.38 265 GLY A C 1
ATOM 1782 O O . GLY A 1 265 ? -4.901 -3.140 28.994 1.00 81.38 265 GLY A O 1
ATOM 1783 N N . SER A 1 266 ? -6.056 -2.199 27.311 1.00 85.00 266 SER A N 1
ATOM 1784 C CA . SER A 1 266 ? -7.287 -2.957 27.557 1.00 85.00 266 SER A CA 1
ATOM 1785 C C . SER A 1 266 ? -7.358 -4.248 26.738 1.00 85.00 266 SER A C 1
ATOM 1787 O O . SER A 1 266 ? -6.891 -4.303 25.598 1.00 85.00 266 SER A O 1
ATOM 1789 N N . ALA A 1 267 ? -7.959 -5.297 27.300 1.00 84.75 267 ALA A N 1
ATOM 1790 C CA . ALA A 1 267 ? -8.040 -6.600 26.642 1.00 84.75 267 ALA A CA 1
ATOM 1791 C C . ALA A 1 267 ? -9.422 -7.252 26.774 1.00 84.75 267 ALA A C 1
ATOM 1793 O O . ALA A 1 267 ? -10.016 -7.278 27.853 1.00 84.75 267 ALA A O 1
ATOM 1794 N N . CYS A 1 268 ? -9.899 -7.844 25.679 1.00 83.00 268 CYS A N 1
ATOM 1795 C CA . CYS A 1 268 ? -11.024 -8.777 25.676 1.00 83.00 268 CYS A CA 1
ATOM 1796 C C . CYS A 1 268 ? -10.562 -10.115 25.089 1.00 83.00 268 CYS A C 1
ATOM 1798 O O . CYS A 1 268 ? -10.170 -10.187 23.924 1.00 83.00 268 CYS A O 1
ATOM 1800 N N . LEU A 1 269 ? -10.578 -11.182 25.887 1.00 82.88 269 LEU A N 1
ATOM 1801 C CA . LEU A 1 269 ? -10.044 -12.475 25.448 1.00 82.88 269 LEU A CA 1
ATOM 1802 C C . LEU A 1 269 ? -11.091 -13.323 24.730 1.00 82.88 269 LEU A C 1
ATOM 1804 O O . LEU A 1 269 ? -10.846 -13.726 23.596 1.00 82.88 269 LEU A O 1
ATOM 1808 N N . HIS A 1 270 ? -12.242 -13.570 25.352 1.00 86.00 270 HIS A N 1
ATOM 1809 C CA . HIS A 1 270 ? -13.281 -14.428 24.792 1.00 86.00 270 HIS A CA 1
ATOM 1810 C C . HIS A 1 270 ? -14.666 -13.786 24.906 1.00 86.00 270 HIS A C 1
ATOM 1812 O O . HIS A 1 270 ? -15.245 -13.684 25.989 1.00 86.00 270 HIS A O 1
ATOM 1818 N N . MET A 1 271 ? -15.205 -13.375 23.763 1.00 83.00 271 MET A N 1
ATOM 1819 C CA . MET A 1 271 ? -16.525 -12.769 23.634 1.00 83.00 271 MET A CA 1
ATOM 1820 C C . MET A 1 271 ? -17.466 -13.785 22.988 1.00 83.00 271 MET A C 1
ATOM 1822 O O . MET A 1 271 ? -17.296 -14.132 21.818 1.00 83.00 271 MET A O 1
ATOM 1826 N N . SER A 1 272 ? -18.438 -14.296 23.746 1.00 86.75 272 SER A N 1
ATOM 1827 C CA . SER A 1 272 ? -19.457 -15.234 23.246 1.00 86.75 272 SER A CA 1
ATOM 1828 C C . SER A 1 272 ? -20.502 -14.518 22.372 1.00 86.75 272 SER A C 1
ATOM 1830 O O . SER A 1 272 ? -20.511 -13.283 22.315 1.00 86.75 272 SER A O 1
ATOM 1832 N N . PRO A 1 273 ? -21.393 -15.248 21.672 1.00 85.88 273 PRO A N 1
ATOM 1833 C CA . PRO A 1 273 ? -22.338 -14.637 20.743 1.00 85.88 273 PRO A CA 1
ATOM 1834 C C . PRO A 1 273 ? -23.197 -13.518 21.348 1.00 85.88 273 PRO A C 1
ATOM 1836 O O . PRO A 1 273 ? -23.733 -13.655 22.449 1.00 85.88 273 PRO A O 1
ATOM 1839 N N . GLY A 1 274 ? -23.329 -12.410 20.617 1.00 81.38 274 GLY A N 1
ATOM 1840 C CA . GLY A 1 274 ? -24.129 -11.252 21.034 1.00 81.38 274 GLY A CA 1
ATOM 1841 C C . GLY A 1 274 ? -23.604 -10.505 22.266 1.00 81.38 274 GLY A C 1
ATOM 1842 O O . GLY A 1 274 ? -24.362 -9.758 22.881 1.00 81.38 274 GLY A O 1
ATOM 1843 N N . SER A 1 275 ? -22.344 -10.717 22.664 1.00 85.00 275 SER A N 1
ATOM 1844 C CA . SER A 1 275 ? -21.722 -9.947 23.745 1.00 85.00 275 SER A CA 1
ATOM 1845 C C . SER A 1 275 ? -21.138 -8.621 23.253 1.00 85.00 275 SER A C 1
ATOM 1847 O O . SER A 1 275 ? -20.641 -8.525 22.129 1.00 85.00 275 SER A O 1
ATOM 1849 N N . ALA A 1 276 ? -21.174 -7.591 24.098 1.00 83.94 276 ALA A N 1
ATOM 1850 C CA . ALA A 1 276 ? -20.691 -6.261 23.733 1.00 83.94 276 ALA A CA 1
ATOM 1851 C C . ALA A 1 276 ? -19.855 -5.610 24.839 1.00 83.94 276 ALA A C 1
ATOM 1853 O O . ALA A 1 276 ? -20.236 -5.619 26.008 1.00 83.94 276 ALA A O 1
ATOM 1854 N N . CYS A 1 277 ? -18.748 -4.985 24.451 1.00 82.12 277 CYS A N 1
ATOM 1855 C CA . CYS A 1 277 ? -17.970 -4.075 25.286 1.00 82.12 277 CYS A CA 1
ATOM 1856 C C . CYS A 1 277 ? -17.953 -2.705 24.604 1.00 82.12 277 CYS A C 1
ATOM 1858 O O . CYS A 1 277 ? -17.342 -2.533 23.546 1.00 82.12 277 CYS A O 1
ATOM 1860 N N . LEU A 1 278 ? -18.643 -1.722 25.182 1.00 81.94 278 LEU A N 1
ATOM 1861 C CA . LEU A 1 278 ? -18.720 -0.390 24.585 1.00 81.94 278 LEU A CA 1
ATOM 1862 C C . LEU A 1 278 ? -17.491 0.455 24.917 1.00 81.94 278 LEU A C 1
ATOM 1864 O O . LEU A 1 278 ? -16.844 0.949 23.996 1.00 81.94 278 LEU A O 1
ATOM 1868 N N . HIS A 1 279 ? -17.151 0.600 26.200 1.00 84.69 279 HIS A N 1
ATOM 1869 C CA . HIS A 1 279 ? -16.032 1.433 26.633 1.00 84.69 279 HIS A CA 1
ATOM 1870 C C . HIS A 1 279 ? -15.156 0.733 27.677 1.00 84.69 279 HIS A C 1
ATOM 1872 O O . HIS A 1 279 ? -15.552 0.553 28.832 1.00 84.69 279 HIS A O 1
ATOM 1878 N N . MET A 1 280 ? -13.938 0.379 27.273 1.00 81.25 280 MET A N 1
ATOM 1879 C CA . MET A 1 280 ? -12.903 -0.173 28.145 1.00 81.25 280 MET A CA 1
ATOM 1880 C C . MET A 1 280 ? -11.871 0.913 28.446 1.00 81.25 280 MET A C 1
ATOM 1882 O O . MET A 1 280 ? -11.190 1.389 27.536 1.00 81.25 280 MET A O 1
ATOM 1886 N N . SER A 1 281 ? -11.755 1.322 29.709 1.00 85.62 281 SER A N 1
ATOM 1887 C CA . SER A 1 281 ? -10.760 2.309 30.162 1.00 85.62 281 SER A CA 1
ATOM 1888 C C . SER A 1 281 ? -9.354 1.692 30.269 1.00 85.62 281 SER A C 1
ATOM 1890 O O . SER A 1 281 ? -9.211 0.469 30.171 1.00 85.62 281 SER A O 1
ATOM 1892 N N . PRO A 1 282 ? -8.289 2.495 30.462 1.00 85.19 282 PRO A N 1
ATOM 1893 C CA . PRO A 1 282 ? -6.927 1.975 30.494 1.00 85.19 282 PRO A CA 1
ATOM 1894 C C . PRO A 1 282 ? -6.708 0.863 31.526 1.00 85.19 282 PRO A C 1
ATOM 1896 O O . PRO A 1 282 ? -7.176 0.952 32.664 1.00 85.19 282 PRO A O 1
ATOM 1899 N N . GLY A 1 283 ? -5.992 -0.187 31.119 1.00 81.31 283 GLY A N 1
ATOM 1900 C CA . GLY A 1 283 ? -5.672 -1.331 31.980 1.00 81.31 283 GLY A CA 1
ATOM 1901 C C . GLY A 1 283 ? -6.873 -2.183 32.404 1.00 81.31 283 GLY A C 1
ATOM 1902 O O . GLY A 1 283 ? -6.766 -2.912 33.386 1.00 81.31 283 GLY A O 1
ATOM 1903 N N . SER A 1 284 ? -8.018 -2.075 31.716 1.00 83.44 284 SER A N 1
ATOM 1904 C CA . SER A 1 284 ? -9.181 -2.928 31.984 1.00 83.44 284 SER A CA 1
ATOM 1905 C C . SER A 1 284 ? -9.143 -4.236 31.189 1.00 83.44 284 SER A C 1
ATOM 1907 O O . SER A 1 284 ? -8.727 -4.263 30.030 1.00 83.44 284 SER A O 1
ATOM 1909 N N . ALA A 1 285 ? -9.596 -5.334 31.792 1.00 83.50 285 ALA A N 1
ATOM 1910 C CA . ALA A 1 285 ? -9.580 -6.648 31.152 1.00 83.50 285 ALA A CA 1
ATOM 1911 C C . ALA A 1 285 ? -10.898 -7.404 31.345 1.00 83.50 285 ALA A C 1
ATOM 1913 O O . ALA A 1 285 ? -11.400 -7.520 32.460 1.00 83.50 285 ALA A O 1
ATOM 1914 N N . CYS A 1 286 ? -11.415 -7.981 30.261 1.00 81.31 286 CYS A N 1
ATOM 1915 C CA . CYS A 1 286 ? -12.520 -8.938 30.284 1.00 81.31 286 CYS A CA 1
ATOM 1916 C C . CYS A 1 286 ? -12.039 -10.269 29.702 1.00 81.31 286 CYS A C 1
ATOM 1918 O O . CYS A 1 286 ? -11.682 -10.346 28.523 1.00 81.31 286 CYS A O 1
ATOM 1920 N N . LEU A 1 287 ? -12.022 -11.327 30.511 1.00 82.06 287 LEU A N 1
ATOM 1921 C CA . LEU A 1 287 ? -11.566 -12.639 30.054 1.00 82.06 287 LEU A CA 1
ATOM 1922 C C . LEU A 1 287 ? -12.664 -13.406 29.321 1.00 82.06 287 LEU A C 1
ATOM 1924 O O . LEU A 1 287 ? -12.441 -13.823 28.187 1.00 82.06 287 LEU A O 1
ATOM 1928 N N . HIS A 1 288 ? -13.837 -13.568 29.934 1.00 83.75 288 HIS A N 1
ATOM 1929 C CA . HIS A 1 288 ? -14.924 -14.359 29.368 1.00 83.75 288 HIS A CA 1
ATOM 1930 C C . HIS A 1 288 ? -16.281 -13.660 29.494 1.00 83.75 288 HIS A C 1
ATOM 1932 O O . HIS A 1 288 ? -16.817 -13.493 30.592 1.00 83.75 288 HIS A O 1
ATOM 1938 N N . MET A 1 289 ? -16.862 -13.300 28.352 1.00 81.06 289 MET A N 1
ATOM 1939 C CA . MET A 1 289 ? -18.219 -12.764 28.249 1.00 81.06 289 MET A CA 1
ATOM 1940 C C . MET A 1 289 ? -19.149 -13.847 27.718 1.00 81.06 289 MET A C 1
ATOM 1942 O O . MET A 1 289 ? -18.922 -14.367 26.626 1.00 81.06 289 MET A O 1
ATOM 1946 N N . SER A 1 290 ? -20.182 -14.201 28.483 1.00 84.75 290 SER A N 1
ATOM 1947 C CA . SER A 1 290 ? -21.200 -15.177 28.072 1.00 84.75 290 SER A CA 1
ATOM 1948 C C . SER A 1 290 ? -22.196 -14.585 27.062 1.00 84.75 290 SER A C 1
ATOM 1950 O O . SER A 1 290 ? -22.218 -13.370 26.841 1.00 84.75 290 SER A O 1
ATOM 1952 N N . PRO A 1 291 ? -23.039 -15.417 26.419 1.00 84.69 291 PRO A N 1
ATOM 1953 C CA . PRO A 1 291 ? -23.998 -14.930 25.436 1.00 84.69 291 PRO A CA 1
ATOM 1954 C C . PRO A 1 291 ? -24.923 -13.833 25.977 1.00 84.69 291 PRO A C 1
ATOM 1956 O O . PRO A 1 291 ? -25.446 -13.935 27.090 1.00 84.69 291 PRO A O 1
ATOM 1959 N N . GLY A 1 292 ? -25.114 -12.779 25.182 1.00 79.25 292 GLY A N 1
ATOM 1960 C CA . GLY A 1 292 ? -25.991 -11.652 25.521 1.00 79.25 292 GLY A CA 1
ATOM 1961 C C . GLY A 1 292 ? -25.535 -10.790 26.704 1.00 79.25 292 GLY A C 1
ATOM 1962 O O . GLY A 1 292 ? -26.327 -9.993 27.198 1.00 79.25 292 GLY A O 1
ATOM 1963 N N . SER A 1 293 ? -24.297 -10.947 27.194 1.00 81.81 293 SER A N 1
ATOM 1964 C CA . SER A 1 293 ? -23.757 -10.059 28.232 1.00 81.81 293 SER A CA 1
ATOM 1965 C C . SER A 1 293 ? -23.169 -8.776 27.645 1.00 81.81 293 SER A C 1
ATOM 1967 O O . SER A 1 293 ? -22.528 -8.817 26.592 1.00 81.81 293 SER A O 1
ATOM 1969 N N . ALA A 1 294 ? -23.322 -7.650 28.341 1.00 80.06 294 ALA A N 1
ATOM 1970 C CA . ALA A 1 294 ? -22.796 -6.366 27.888 1.00 80.06 294 ALA A CA 1
ATOM 1971 C C . ALA A 1 294 ? -22.105 -5.583 29.009 1.00 80.06 294 ALA A C 1
ATOM 1973 O O . ALA A 1 294 ? -22.633 -5.478 30.116 1.00 80.06 294 ALA A O 1
ATOM 1974 N N . TYR A 1 295 ? -20.961 -4.977 28.689 1.00 78.31 295 TYR A N 1
ATOM 1975 C CA . TYR A 1 295 ? -20.364 -3.895 29.468 1.00 78.31 295 TYR A CA 1
ATOM 1976 C C . TYR A 1 295 ? -20.533 -2.575 28.734 1.00 78.31 295 TYR A C 1
ATOM 1978 O O . TYR A 1 295 ? -20.076 -2.419 27.599 1.00 78.31 295 TYR A O 1
ATOM 1986 N N . LEU A 1 296 ? -21.136 -1.601 29.411 1.00 76.56 296 LEU A N 1
ATOM 1987 C CA . LEU A 1 296 ? -21.163 -0.226 28.922 1.00 76.56 296 LEU A CA 1
ATOM 1988 C C . LEU A 1 296 ? -19.860 0.499 29.263 1.00 76.56 296 LEU A C 1
ATOM 1990 O O . LEU A 1 296 ? -19.223 1.040 28.361 1.00 76.56 296 LEU A O 1
ATOM 1994 N N . HIS A 1 297 ? -19.441 0.466 30.532 1.00 80.06 297 HIS A N 1
ATOM 1995 C CA . HIS A 1 297 ? -18.246 1.170 30.992 1.00 80.06 297 HIS A CA 1
ATOM 1996 C C . HIS A 1 297 ? -17.421 0.357 32.002 1.00 80.06 297 HIS A C 1
ATOM 1998 O O . HIS A 1 297 ? -17.849 0.119 33.135 1.00 80.06 297 HIS A O 1
ATOM 2004 N N . MET A 1 298 ? -16.201 -0.015 31.614 1.00 78.44 298 MET A N 1
ATOM 2005 C CA . MET A 1 298 ? -15.189 -0.582 32.511 1.00 78.44 298 MET A CA 1
ATOM 2006 C C . MET A 1 298 ? -14.206 0.513 32.920 1.00 78.44 298 MET A C 1
ATOM 2008 O O . MET A 1 298 ? -13.540 1.099 32.065 1.00 78.44 298 MET A O 1
ATOM 2012 N N . SER A 1 299 ? -14.123 0.807 34.220 1.00 80.12 299 SER A N 1
ATOM 2013 C CA . SER A 1 299 ? -13.223 1.832 34.767 1.00 80.12 299 SER A CA 1
ATOM 2014 C C . SER A 1 299 ? -11.749 1.403 34.748 1.00 80.12 299 SER A C 1
ATOM 2016 O O . SER A 1 299 ? -11.455 0.214 34.588 1.00 80.12 299 SER A O 1
ATOM 2018 N N . PRO A 1 300 ? -10.799 2.341 34.924 1.00 83.06 300 PRO A N 1
ATOM 2019 C CA . PRO A 1 300 ? -9.376 2.019 34.939 1.00 83.06 300 PRO A CA 1
ATOM 2020 C C . PRO A 1 300 ? -9.013 0.934 35.959 1.00 83.06 300 PRO A C 1
ATOM 2022 O O . PRO A 1 300 ? -9.502 0.940 37.092 1.00 83.06 300 PRO A O 1
ATOM 2025 N N . GLY A 1 301 ? -8.152 0.002 35.542 1.00 78.75 301 GLY A N 1
ATOM 2026 C CA . GLY A 1 301 ? -7.667 -1.092 36.390 1.00 78.75 301 GLY A CA 1
ATOM 2027 C C . GLY A 1 301 ? -8.735 -2.100 36.831 1.00 78.75 301 GLY A C 1
ATOM 2028 O O . GLY A 1 301 ? -8.497 -2.835 37.784 1.00 78.75 301 GLY A O 1
ATOM 2029 N N . SER A 1 302 ? -9.909 -2.123 36.187 1.00 80.00 302 SER A N 1
ATOM 2030 C CA . SER A 1 302 ? -10.948 -3.118 36.474 1.00 80.00 302 SER A CA 1
ATOM 2031 C C . SER A 1 302 ? -10.736 -4.414 35.688 1.00 80.00 302 SER A C 1
ATOM 2033 O O . SER A 1 302 ? -10.385 -4.394 34.507 1.00 80.00 302 SER A O 1
ATOM 2035 N N . ALA A 1 303 ? -10.971 -5.557 36.327 1.00 80.19 303 ALA A N 1
ATOM 2036 C CA . ALA A 1 303 ? -10.851 -6.866 35.696 1.00 80.19 303 ALA A CA 1
ATOM 2037 C C . ALA A 1 303 ? -12.108 -7.704 35.934 1.00 80.19 303 ALA A C 1
ATOM 2039 O O . ALA A 1 303 ? -12.566 -7.843 37.065 1.00 80.19 303 ALA A O 1
ATOM 2040 N N . CYS A 1 304 ? -12.635 -8.310 34.876 1.00 78.19 304 CYS A N 1
ATOM 2041 C CA . CYS A 1 304 ? -13.739 -9.257 34.942 1.00 78.19 304 CYS A CA 1
ATOM 2042 C C . CYS A 1 304 ? -13.321 -10.583 34.323 1.00 78.19 304 CYS A C 1
ATOM 2044 O O . CYS A 1 304 ? -13.029 -10.673 33.129 1.00 78.19 304 CYS A O 1
ATOM 2046 N N . LEU A 1 305 ? -13.297 -11.627 35.147 1.00 79.69 305 LEU A N 1
ATOM 2047 C CA . LEU A 1 305 ? -12.951 -12.972 34.708 1.00 79.69 305 LEU A CA 1
ATOM 2048 C C . LEU A 1 305 ? -14.106 -13.615 33.945 1.00 79.69 305 LEU A C 1
ATOM 2050 O O . LEU A 1 305 ? -13.920 -14.026 32.801 1.00 79.69 305 LEU A O 1
ATOM 2054 N N . HIS A 1 306 ? -15.295 -13.660 34.548 1.00 80.44 306 HIS A N 1
ATOM 2055 C CA . HIS A 1 306 ? -16.456 -14.297 33.942 1.00 80.44 306 HIS A CA 1
ATOM 2056 C C . HIS A 1 306 ? -17.745 -13.493 34.125 1.00 80.44 306 HIS A C 1
ATOM 2058 O O . HIS A 1 306 ? -18.168 -13.181 35.243 1.00 80.44 306 HIS A O 1
ATOM 2064 N N . MET A 1 307 ? -18.415 -13.241 33.006 1.00 78.06 307 MET A N 1
ATOM 2065 C CA . MET A 1 307 ? -19.716 -12.591 32.945 1.00 78.06 307 MET A CA 1
ATOM 2066 C C . MET A 1 307 ? -20.783 -13.617 32.583 1.00 78.06 307 MET A C 1
ATOM 2068 O O . MET A 1 307 ? -20.630 -14.314 31.583 1.00 78.06 307 MET A O 1
ATOM 2072 N N . SER A 1 308 ? -21.841 -13.746 33.386 1.00 79.19 308 SER A N 1
ATOM 2073 C CA . SER A 1 308 ? -22.905 -14.733 33.132 1.00 79.19 308 SER A CA 1
ATOM 2074 C C . SER A 1 308 ? -23.882 -14.263 32.039 1.00 79.19 308 SER A C 1
ATOM 2076 O O . SER A 1 308 ? -23.952 -13.061 31.768 1.00 79.19 308 SER A O 1
ATOM 2078 N N . PRO A 1 309 ? -24.625 -15.184 31.393 1.00 82.00 309 PRO A N 1
ATOM 2079 C CA . PRO A 1 309 ? -25.518 -14.845 30.287 1.00 82.00 309 PRO A CA 1
ATOM 2080 C C . PRO A 1 309 ? -26.582 -13.805 30.655 1.00 82.00 309 PRO A C 1
ATOM 2082 O O . PRO A 1 309 ? -27.119 -13.833 31.762 1.00 82.00 309 PRO A O 1
ATOM 2085 N N . GLY A 1 310 ? -26.916 -12.930 29.702 1.00 76.69 310 GLY A N 1
ATOM 2086 C CA . GLY A 1 310 ? -28.046 -11.996 29.810 1.00 76.69 310 GLY A CA 1
ATOM 2087 C C . GLY A 1 310 ? -27.876 -10.848 30.809 1.00 76.69 310 GLY A C 1
ATOM 2088 O O . GLY A 1 310 ? -28.860 -10.205 31.165 1.00 76.69 310 GLY A O 1
ATOM 2089 N N . ILE A 1 311 ? -26.657 -10.581 31.282 1.00 73.94 311 ILE A N 1
ATOM 2090 C CA . ILE A 1 311 ? -26.402 -9.488 32.223 1.00 73.94 311 ILE A CA 1
ATOM 2091 C C . ILE A 1 311 ? -25.817 -8.278 31.494 1.00 73.94 311 ILE A C 1
ATOM 2093 O O . ILE A 1 311 ? -24.831 -8.389 30.763 1.00 73.94 311 ILE A O 1
ATOM 2097 N N . ALA A 1 312 ? -26.382 -7.105 31.769 1.00 74.44 312 ALA A N 1
ATOM 2098 C CA . ALA A 1 312 ? -25.825 -5.822 31.374 1.00 74.44 312 ALA A CA 1
ATOM 2099 C C . ALA A 1 312 ? -25.200 -5.127 32.591 1.00 74.44 312 ALA A C 1
ATOM 2101 O O . ALA A 1 312 ? -25.898 -4.666 33.495 1.00 74.44 312 ALA A O 1
ATOM 2102 N N . CYS A 1 313 ? -23.876 -5.033 32.605 1.00 71.56 313 CYS A N 1
ATOM 2103 C CA . CYS A 1 313 ? -23.142 -4.258 33.591 1.00 71.56 313 CYS A CA 1
ATOM 2104 C C . CYS A 1 313 ? -22.956 -2.833 33.069 1.00 71.56 313 CYS A C 1
ATOM 2106 O O . CYS A 1 313 ? -22.182 -2.580 32.141 1.00 71.56 313 CYS A O 1
ATOM 2108 N N . LEU A 1 314 ? -23.671 -1.887 33.680 1.00 72.69 314 LEU A N 1
ATOM 2109 C CA . LEU A 1 314 ? -23.588 -0.477 33.300 1.00 72.69 314 LEU A CA 1
ATOM 2110 C C . LEU A 1 314 ? -22.198 0.101 33.602 1.00 72.69 314 LEU A C 1
ATOM 2112 O O . LEU A 1 314 ? -21.609 0.772 32.757 1.00 72.69 314 LEU A O 1
ATOM 2116 N N . HIS A 1 315 ? -21.676 -0.176 34.800 1.00 73.62 315 HIS A N 1
ATOM 2117 C CA . HIS A 1 315 ? -20.446 0.425 35.296 1.00 73.62 315 HIS A CA 1
ATOM 2118 C C . HIS A 1 315 ? -19.703 -0.511 36.256 1.00 73.62 315 HIS A C 1
ATOM 2120 O O . HIS A 1 315 ? -20.296 -1.007 37.212 1.00 73.62 315 HIS A O 1
ATOM 2126 N N . MET A 1 316 ? -18.401 -0.696 36.039 1.00 72.00 316 MET A N 1
ATOM 2127 C CA . MET A 1 316 ? -17.486 -1.299 37.016 1.00 72.00 316 MET A CA 1
ATOM 2128 C C . MET A 1 316 ? -16.631 -0.220 37.662 1.00 72.00 316 MET A C 1
ATOM 2130 O O . MET A 1 316 ? -16.107 0.646 36.963 1.00 72.00 316 MET A O 1
ATOM 2134 N N . SER A 1 317 ? -16.490 -0.255 38.984 1.00 72.44 317 SER A N 1
ATOM 2135 C CA . SER A 1 317 ? -15.693 0.707 39.749 1.00 72.44 317 SER A CA 1
ATOM 2136 C C . SER A 1 317 ? -14.186 0.563 39.470 1.00 72.44 317 SER A C 1
ATOM 2138 O O . SER A 1 317 ? -13.720 -0.532 39.142 1.00 72.44 317 SER A O 1
ATOM 2140 N N . PRO A 1 318 ? -13.398 1.647 39.594 1.00 77.06 318 PRO A N 1
ATOM 2141 C CA . PRO A 1 318 ? -11.942 1.583 39.462 1.00 77.06 318 PRO A CA 1
ATOM 2142 C C . PRO A 1 318 ? -11.314 0.566 40.426 1.00 77.06 318 PRO A C 1
ATOM 2144 O O . PRO A 1 318 ? -11.765 0.443 41.561 1.00 77.06 318 PRO A O 1
ATOM 2147 N N . GLY A 1 319 ? -10.285 -0.158 39.974 1.00 72.75 319 GLY A N 1
ATOM 2148 C CA . GLY A 1 319 ? -9.538 -1.118 40.807 1.00 72.75 319 GLY A CA 1
ATOM 2149 C C . GLY A 1 319 ? -10.310 -2.371 41.250 1.00 72.75 319 GLY A C 1
ATOM 2150 O O . GLY A 1 319 ? -9.806 -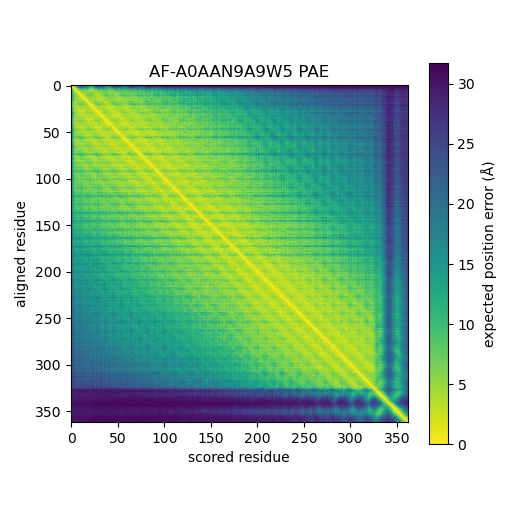3.146 42.061 1.00 72.75 319 GLY A O 1
ATOM 2151 N N . SER A 1 320 ? -11.526 -2.586 40.739 1.00 71.44 320 SER A N 1
ATOM 2152 C CA . SER A 1 320 ? -12.331 -3.765 41.069 1.00 71.44 320 SER A CA 1
ATOM 2153 C C . SER A 1 320 ? -11.910 -4.991 40.253 1.00 71.44 320 SER A C 1
ATOM 2155 O O . SER A 1 320 ? -11.765 -4.920 39.031 1.00 71.44 320 SER A O 1
ATOM 2157 N N . ALA A 1 321 ? -11.755 -6.140 40.912 1.00 72.56 321 ALA A N 1
ATOM 2158 C CA . ALA A 1 321 ? -11.567 -7.425 40.249 1.00 72.56 321 ALA A CA 1
ATOM 2159 C C . ALA A 1 321 ? -12.761 -8.340 40.547 1.00 72.56 321 ALA A C 1
ATOM 2161 O O . ALA A 1 321 ? -12.958 -8.789 41.674 1.00 72.56 321 ALA A O 1
ATOM 2162 N N . CYS A 1 322 ? -13.567 -8.642 39.533 1.00 71.19 322 CYS A N 1
ATOM 2163 C CA . CYS A 1 322 ? -14.682 -9.572 39.646 1.00 71.19 322 CYS A CA 1
ATOM 2164 C C . CYS A 1 322 ? -14.303 -10.932 39.071 1.00 71.19 322 CYS A C 1
ATOM 2166 O O . CYS A 1 322 ? -13.988 -11.061 37.885 1.00 71.19 322 CYS A O 1
ATOM 2168 N N . LEU A 1 323 ? -14.396 -11.966 39.905 1.00 71.19 323 LEU A N 1
ATOM 2169 C CA . LEU A 1 323 ? -14.224 -13.353 39.467 1.00 71.19 323 LEU A CA 1
ATOM 2170 C C . LEU A 1 323 ? -15.422 -13.815 38.634 1.00 71.19 323 LEU A C 1
ATOM 2172 O O . LEU A 1 323 ? -15.267 -14.329 37.529 1.00 71.19 323 LEU A O 1
ATOM 2176 N N . HIS A 1 324 ? -16.618 -13.591 39.170 1.00 71.44 324 HIS A N 1
ATOM 2177 C CA . HIS A 1 324 ? -17.879 -13.969 38.555 1.00 71.44 324 HIS A CA 1
ATOM 2178 C C . HIS A 1 324 ? -18.910 -12.880 38.814 1.00 71.44 324 HIS A C 1
ATOM 2180 O O . HIS A 1 324 ? -19.151 -12.497 39.961 1.00 71.44 324 HIS A O 1
ATOM 2186 N N . VAL A 1 325 ? -19.560 -12.434 37.748 1.00 71.25 325 VAL A N 1
ATOM 2187 C CA . VAL A 1 325 ? -20.739 -11.584 37.849 1.00 71.25 325 VAL A CA 1
ATOM 2188 C C . VAL A 1 325 ? -21.932 -12.414 37.383 1.00 71.25 325 VAL A C 1
ATOM 2190 O O . VAL A 1 325 ? -22.009 -12.856 36.231 1.00 71.25 325 VAL A O 1
ATOM 2193 N N . THR A 1 326 ? -22.828 -12.706 38.320 1.00 68.62 326 THR A N 1
ATOM 2194 C CA . THR A 1 326 ? -24.030 -13.530 38.126 1.00 68.62 326 THR A CA 1
ATOM 2195 C C . THR A 1 326 ? -25.273 -12.706 38.480 1.00 68.62 326 THR A C 1
ATOM 2197 O O . THR A 1 326 ? -25.137 -11.690 39.162 1.00 68.62 326 THR A O 1
ATOM 2200 N N . PRO A 1 327 ? -26.490 -13.121 38.079 1.00 60.03 327 PRO A N 1
ATOM 2201 C CA . PRO A 1 327 ? -27.715 -12.369 38.373 1.00 60.03 327 PRO A CA 1
ATOM 2202 C C . PRO A 1 327 ? -28.016 -12.240 39.875 1.00 60.03 327 PRO A C 1
ATOM 2204 O O . PRO A 1 327 ? -28.858 -11.437 40.261 1.00 60.03 327 PRO A O 1
ATOM 2207 N N . SER A 1 328 ? -27.363 -13.051 40.715 1.00 43.81 328 SER A N 1
ATOM 2208 C CA . SER A 1 328 ? -27.669 -13.191 42.145 1.00 43.81 328 SER A CA 1
ATOM 2209 C C . SER A 1 328 ? -26.471 -12.900 43.059 1.00 43.81 328 SER A C 1
ATOM 2211 O O . SER A 1 328 ? -26.648 -12.707 44.259 1.00 43.81 328 SER A O 1
ATOM 2213 N N . ILE A 1 329 ? -25.242 -12.895 42.531 1.00 46.59 329 ILE A N 1
ATOM 2214 C CA . ILE A 1 329 ? -24.003 -12.700 43.298 1.00 46.59 329 ILE A CA 1
ATOM 2215 C C . ILE A 1 329 ? -22.998 -11.928 42.436 1.00 46.59 329 ILE A C 1
ATOM 2217 O O . ILE A 1 329 ? -22.607 -12.396 41.359 1.00 46.59 329 ILE A O 1
ATOM 2221 N N . ILE A 1 330 ? -22.539 -10.779 42.937 1.00 52.69 330 ILE A N 1
ATOM 2222 C CA . ILE A 1 330 ? -21.308 -10.141 42.462 1.00 52.69 330 ILE A CA 1
ATOM 2223 C C . ILE A 1 330 ? -20.208 -10.527 43.453 1.00 52.69 330 ILE A C 1
ATOM 2225 O O . ILE A 1 330 ? -20.224 -10.087 44.605 1.00 52.69 330 ILE A O 1
ATOM 2229 N N . LEU A 1 331 ? -19.276 -11.381 43.022 1.00 46.56 331 LEU A N 1
ATOM 2230 C CA . LEU A 1 331 ? -18.053 -11.662 43.776 1.00 46.56 331 LEU A CA 1
ATOM 2231 C C . LEU A 1 331 ? -17.011 -10.613 43.391 1.00 46.56 331 LEU A C 1
ATOM 2233 O O . LEU A 1 331 ? -16.314 -10.773 42.384 1.00 46.56 331 LEU A O 1
ATOM 2237 N N . VAL A 1 332 ? -16.943 -9.540 44.182 1.00 52.12 332 VAL A N 1
ATOM 2238 C CA . VAL A 1 332 ? -15.940 -8.483 44.030 1.00 52.12 332 VAL A CA 1
ATOM 2239 C C . VAL A 1 332 ? -14.775 -8.786 44.970 1.00 52.12 332 VAL A C 1
ATOM 2241 O O . VAL A 1 332 ? -14.933 -8.832 46.191 1.00 52.12 332 VAL A O 1
ATOM 2244 N N . LEU A 1 333 ? -13.595 -8.989 44.395 1.00 47.91 333 LEU A N 1
ATOM 2245 C CA . LEU A 1 333 ? -12.332 -8.816 45.094 1.00 47.91 333 LEU A CA 1
ATOM 2246 C C . LEU A 1 333 ? -11.925 -7.355 44.884 1.00 47.91 333 LEU A C 1
ATOM 2248 O O . LEU A 1 333 ? -11.420 -6.982 43.824 1.00 47.91 333 LEU A O 1
ATOM 2252 N N . SER A 1 334 ? -12.214 -6.511 45.869 1.00 44.97 334 SER A N 1
ATOM 2253 C CA . SER A 1 334 ? -11.744 -5.125 45.873 1.00 44.97 334 SER A CA 1
ATOM 2254 C C . SER A 1 334 ? -10.408 -5.078 46.601 1.00 44.97 334 SER A C 1
ATOM 2256 O O . SER A 1 334 ? -10.328 -5.447 47.772 1.00 44.97 334 SER A O 1
ATOM 2258 N N . PHE A 1 335 ? -9.360 -4.609 45.925 1.00 44.72 335 PHE A N 1
ATOM 2259 C CA . PHE A 1 335 ? -8.164 -4.123 46.606 1.00 44.72 335 PHE A CA 1
ATOM 2260 C C . PHE A 1 335 ? -8.360 -2.628 46.839 1.00 44.72 335 PHE A C 1
ATOM 2262 O O . PHE A 1 335 ? -8.031 -1.811 45.981 1.00 44.72 335 PHE A O 1
ATOM 2269 N N . ASP A 1 336 ? -8.952 -2.269 47.977 1.00 38.38 336 ASP A N 1
ATOM 2270 C CA . ASP A 1 336 ? -9.019 -0.870 48.389 1.00 38.38 336 ASP A CA 1
ATOM 2271 C C . ASP A 1 336 ? -7.614 -0.431 48.814 1.00 38.38 336 ASP A C 1
ATOM 2273 O O . ASP A 1 336 ? -7.131 -0.757 49.899 1.00 38.38 336 ASP A O 1
ATOM 2277 N N . LEU A 1 337 ? -6.920 0.294 47.938 1.00 35.41 337 LEU A N 1
ATOM 2278 C CA . LEU A 1 337 ? -5.729 1.054 48.309 1.00 35.41 337 LEU A CA 1
ATOM 2279 C C . LEU A 1 337 ? -6.202 2.358 48.971 1.00 35.41 337 LEU A C 1
ATOM 2281 O O . LEU A 1 337 ? -6.021 3.454 48.439 1.00 35.41 337 LEU A O 1
ATOM 2285 N N . GLU A 1 338 ? -6.856 2.249 50.131 1.00 34.78 338 GLU A N 1
ATOM 2286 C CA . GLU A 1 338 ? -7.152 3.422 50.951 1.00 34.78 338 GLU A CA 1
ATOM 2287 C C . GLU A 1 338 ? -5.817 4.002 51.439 1.00 34.78 338 GLU A C 1
ATOM 2289 O O . GLU A 1 338 ? -5.173 3.485 52.351 1.00 34.78 338 GLU A O 1
ATOM 2294 N N . LEU A 1 339 ? -5.402 5.120 50.838 1.00 30.81 339 LEU A N 1
ATOM 2295 C CA . LEU A 1 339 ? -4.376 6.025 51.360 1.00 30.81 339 LEU A CA 1
ATOM 2296 C C . LEU A 1 339 ? -4.879 6.693 52.656 1.00 30.81 339 LEU A C 1
ATOM 2298 O O . LEU A 1 339 ? -5.022 7.911 52.736 1.00 30.81 339 LEU A O 1
ATOM 2302 N N . LYS A 1 340 ? -5.153 5.906 53.700 1.00 32.47 340 LYS A N 1
ATOM 2303 C CA . LYS A 1 340 ? -5.170 6.397 55.078 1.00 32.47 340 LYS A CA 1
ATOM 2304 C C . LYS A 1 340 ? -3.795 6.127 55.661 1.00 32.47 340 LYS A C 1
ATOM 2306 O O . LYS A 1 340 ? -3.377 4.995 55.873 1.00 32.47 340 LYS A O 1
ATOM 2311 N N . THR A 1 341 ? -3.071 7.218 55.856 1.00 37.59 341 THR A N 1
ATOM 2312 C CA . THR A 1 341 ? -1.782 7.310 56.539 1.00 37.59 341 THR A CA 1
ATOM 2313 C C . THR A 1 341 ? -1.637 6.284 57.675 1.00 37.59 341 THR A C 1
ATOM 2315 O O . THR A 1 341 ? -2.425 6.306 58.617 1.00 37.59 341 THR A O 1
ATOM 2318 N N . SER A 1 342 ? -0.567 5.477 57.620 1.00 33.97 342 SER A N 1
ATOM 2319 C CA . SER A 1 342 ? -0.054 4.601 58.693 1.00 33.97 342 SER A CA 1
ATOM 2320 C C . SER A 1 342 ? -0.649 3.184 58.834 1.00 33.97 342 SER A C 1
ATOM 2322 O O . SER A 1 342 ? -1.197 2.836 59.880 1.00 33.97 342 SER A O 1
ATOM 2324 N N . ARG A 1 343 ? -0.457 2.328 57.818 1.00 36.88 343 ARG A N 1
ATOM 2325 C CA . ARG A 1 343 ? 0.132 0.967 57.934 1.00 36.88 343 ARG A CA 1
ATOM 2326 C C . ARG A 1 343 ? 0.008 0.197 56.616 1.00 36.88 343 ARG A C 1
ATOM 2328 O O . ARG A 1 343 ? -1.019 0.250 55.955 1.00 36.88 343 ARG A O 1
ATOM 2335 N N . TRP A 1 344 ? 1.069 -0.520 56.253 1.00 33.12 344 TRP A N 1
ATOM 2336 C CA . TRP A 1 344 ? 1.160 -1.379 55.068 1.00 33.12 344 TRP A CA 1
ATOM 2337 C C . TRP A 1 344 ? 0.464 -2.732 55.283 1.00 33.12 344 TRP A C 1
ATOM 2339 O O . TRP A 1 344 ? 1.095 -3.774 55.130 1.00 33.12 344 TRP A O 1
ATOM 2349 N N . ASP A 1 345 ? -0.816 -2.737 55.647 1.00 31.92 345 ASP A N 1
ATOM 2350 C CA . ASP A 1 345 ? -1.578 -3.985 55.741 1.00 31.92 345 ASP A CA 1
ATOM 2351 C C . ASP A 1 345 ? -2.386 -4.172 54.450 1.00 31.92 345 ASP A C 1
ATOM 2353 O O . ASP A 1 345 ? -3.348 -3.456 54.181 1.00 31.92 345 ASP A O 1
ATOM 2357 N N . GLN A 1 346 ? -1.963 -5.124 53.610 1.00 35.62 346 GLN A N 1
ATOM 2358 C CA . GLN A 1 346 ? -2.747 -5.571 52.458 1.00 35.62 346 GLN A CA 1
ATOM 2359 C C . GLN A 1 346 ? -3.994 -6.305 52.968 1.00 35.62 346 GLN A C 1
ATOM 2361 O O . GLN A 1 346 ? -3.916 -7.468 53.361 1.00 35.62 346 GLN A O 1
ATOM 2366 N N . ILE A 1 347 ? -5.150 -5.641 52.975 1.00 37.66 347 ILE A N 1
ATOM 2367 C CA . ILE A 1 347 ? -6.423 -6.278 53.327 1.00 37.66 347 ILE A CA 1
ATOM 2368 C C . ILE A 1 347 ? -7.064 -6.808 52.039 1.00 37.66 347 ILE A C 1
ATOM 2370 O O . ILE A 1 347 ? -7.570 -6.044 51.221 1.00 37.66 347 ILE A O 1
ATOM 2374 N N . LEU A 1 348 ? -7.054 -8.132 51.856 1.00 37.62 348 LEU A N 1
ATOM 2375 C CA . LEU A 1 348 ? -7.899 -8.797 50.863 1.00 37.62 348 LEU A CA 1
ATOM 2376 C C . LEU A 1 348 ? -9.345 -8.772 51.375 1.00 37.62 348 LEU A C 1
ATOM 2378 O O . LEU A 1 348 ? -9.715 -9.585 52.224 1.00 37.62 348 LEU A O 1
ATOM 2382 N N . VAL A 1 349 ? -10.167 -7.848 50.876 1.00 43.16 349 VAL A N 1
ATOM 2383 C CA . VAL A 1 349 ? -11.598 -7.820 51.202 1.00 43.16 349 VAL A CA 1
ATOM 2384 C C . VAL A 1 349 ? -12.357 -8.630 50.149 1.00 43.16 349 VAL A C 1
ATOM 2386 O O . VAL A 1 349 ? -12.545 -8.192 49.016 1.00 43.16 349 VAL A O 1
ATOM 2389 N N . ILE A 1 350 ? -12.804 -9.832 50.521 1.00 43.09 350 ILE A N 1
ATOM 2390 C CA . ILE A 1 350 ? -13.746 -10.619 49.714 1.00 43.09 350 ILE A CA 1
ATOM 2391 C C . ILE A 1 350 ? -15.156 -10.151 50.080 1.00 43.09 350 ILE A C 1
ATOM 2393 O O . ILE A 1 350 ? -15.666 -10.511 51.141 1.00 43.09 350 ILE A O 1
ATOM 2397 N N . GLN A 1 351 ? -15.790 -9.342 49.228 1.00 45.88 351 GLN A N 1
ATOM 2398 C CA . GLN A 1 351 ? -17.185 -8.938 49.422 1.00 45.88 351 GLN A CA 1
ATOM 2399 C C . GLN A 1 351 ? -18.077 -9.695 48.439 1.00 45.88 351 GLN A C 1
ATOM 2401 O O . GLN A 1 351 ? -18.017 -9.498 47.225 1.00 45.88 351 GLN A O 1
ATOM 2406 N N . ALA A 1 352 ? -18.919 -10.579 48.973 1.00 41.25 352 ALA A N 1
ATOM 2407 C CA . ALA A 1 352 ? -20.032 -11.150 48.231 1.00 41.25 352 ALA A CA 1
ATOM 2408 C C . ALA A 1 352 ? -21.248 -10.240 48.430 1.00 41.25 352 ALA A C 1
ATOM 2410 O O . ALA A 1 352 ? -21.849 -10.229 49.505 1.00 41.25 352 ALA A O 1
ATOM 2411 N N . PHE A 1 353 ? -21.606 -9.466 47.407 1.00 45.22 353 PHE A N 1
ATOM 2412 C CA . PHE A 1 353 ? -22.852 -8.705 47.428 1.00 45.22 353 PHE A CA 1
ATOM 2413 C C . PHE A 1 353 ? -23.978 -9.573 46.866 1.00 45.22 353 PHE A C 1
ATOM 2415 O O . PHE A 1 353 ? -23.927 -10.012 45.713 1.00 45.22 353 PHE A O 1
ATOM 2422 N N . HIS A 1 354 ? -24.992 -9.828 47.693 1.00 33.12 354 HIS A N 1
ATOM 2423 C CA . HIS A 1 354 ? -26.233 -10.477 47.287 1.00 33.12 354 HIS A CA 1
ATOM 2424 C C . HIS A 1 354 ? -27.250 -9.380 46.963 1.00 33.12 354 HIS A C 1
ATOM 2426 O O . HIS A 1 354 ? -27.733 -8.696 47.865 1.00 33.12 354 HIS A O 1
ATOM 2432 N N . PHE A 1 355 ? -27.543 -9.175 45.680 1.00 39.16 355 PHE A N 1
ATOM 2433 C CA . PHE A 1 355 ? -28.628 -8.294 45.257 1.00 39.16 355 PHE A CA 1
ATOM 2434 C C . PHE A 1 355 ? -29.823 -9.164 44.853 1.00 39.16 355 PHE A C 1
ATOM 2436 O O . PHE A 1 355 ? -29.639 -10.110 44.083 1.00 39.16 355 PHE A O 1
ATOM 2443 N N . PRO A 1 356 ? -31.041 -8.895 45.356 1.00 32.19 356 PRO A N 1
ATOM 2444 C CA . PRO A 1 356 ? -32.221 -9.602 44.888 1.00 32.19 356 PRO A CA 1
ATOM 2445 C C . PRO A 1 356 ? -32.426 -9.295 43.402 1.00 32.19 356 PRO A C 1
ATOM 2447 O O . PRO A 1 356 ? -32.332 -8.147 42.968 1.00 32.19 356 PRO A O 1
ATOM 2450 N N . THR A 1 357 ? -32.688 -10.344 42.626 1.00 33.19 357 THR A N 1
ATOM 2451 C CA . THR A 1 357 ? -32.978 -10.289 41.192 1.00 33.19 357 THR A CA 1
ATOM 2452 C C . THR A 1 357 ? -34.051 -9.240 40.898 1.00 33.19 357 THR A C 1
ATOM 2454 O O . THR A 1 357 ? -35.212 -9.422 41.269 1.00 33.19 357 THR A O 1
ATOM 2457 N N . LEU A 1 358 ? -33.687 -8.161 40.203 1.00 34.59 358 LEU A N 1
ATOM 2458 C CA . LEU A 1 358 ? -34.660 -7.294 39.545 1.00 34.59 358 LEU A CA 1
ATOM 2459 C C . LEU A 1 358 ? -35.210 -8.071 38.349 1.00 34.59 358 LEU A C 1
ATOM 2461 O O . LEU A 1 358 ? -34.585 -8.155 37.294 1.00 34.59 358 LEU A O 1
ATOM 2465 N N . ALA A 1 359 ? -36.364 -8.700 38.560 1.00 32.62 359 ALA A N 1
ATOM 2466 C CA . ALA A 1 359 ? -37.179 -9.246 37.492 1.00 32.62 359 ALA A CA 1
ATOM 2467 C C . ALA A 1 359 ? -37.527 -8.105 36.525 1.00 32.62 359 ALA A C 1
ATOM 2469 O O . ALA A 1 359 ? -38.328 -7.229 36.852 1.00 32.62 359 ALA A O 1
ATOM 2470 N N . LEU A 1 360 ? -36.910 -8.097 35.344 1.00 29.94 360 LEU A N 1
ATOM 2471 C CA . LEU A 1 360 ? -37.419 -7.321 34.221 1.00 29.94 360 LEU A CA 1
ATOM 2472 C C . LEU A 1 360 ? -38.709 -8.006 33.761 1.00 29.94 360 LEU A C 1
ATOM 2474 O O . LEU A 1 360 ? -38.687 -9.094 33.192 1.00 29.94 360 LEU A O 1
ATOM 2478 N N . TYR A 1 361 ? -39.837 -7.387 34.103 1.00 28.69 361 TYR A N 1
ATOM 2479 C CA . TYR A 1 361 ? -41.132 -7.690 33.512 1.00 28.69 361 TYR A CA 1
ATOM 2480 C C . TYR A 1 361 ? -41.107 -7.284 32.029 1.00 28.69 361 TYR A C 1
ATOM 2482 O O . TYR A 1 361 ? -40.946 -6.101 31.746 1.00 28.69 361 TYR A O 1
ATOM 2490 N N . HIS A 1 362 ? -41.333 -8.288 31.170 1.00 33.22 362 HIS A N 1
ATOM 2491 C CA . HIS A 1 362 ? -41.689 -8.272 29.739 1.00 33.22 362 HIS A CA 1
ATOM 2492 C C . HIS A 1 362 ? -40.727 -7.655 28.714 1.00 33.22 362 HIS A C 1
ATOM 2494 O O . HIS A 1 362 ? -40.469 -6.435 28.749 1.00 33.22 362 HIS A O 1
#

Sequence (362 aa):
MSLGSACLHMSPGSACLHMSLGSACLHMSPGSACLHMSPGSACLHMSLGSACLHMSLGSACLHMSPGSACLHMSQGSACLHMSPGSACLHMSLGSACLHMSPGSACLHMSPGSACLHMSLGSACLHMSPGSACLHMSLGSACLHMSLGSACLHMSPGSACLHMSLGSACLHMSQGSACLHMSLGSACLHMSPGSACLHMSPGSVCLHMSPGSACLHMSPGSACLHMSPGSACLHMSPGSACLHMSPGSACLHMSLGSACLHMSPGSACLHMSPGSACLHMSPGSACLHMSPGSAYLHMSPGSACLHMSPGIACLHMSPGSACLHVTPSIILVLSFDLELKTSRWDQILVIQAFHFPTLALYH

pLDDT: mean 78.56, std 14.29, range [28.69, 88.44]

Nearest PDB structures (foldseek):
  4ihh-assembly2_E  TM=1.997E-01  e=1.536E-03  Escherichia coli K-12
  3dk5-assembly1_A  TM=2.327E-01  e=6.442E-02  Mycobacterium tuberculosis H37Ra
  7usl-assembly1_C  TM=1.876E-01  e=7.526E-01  Bordetella pertussis

Secondary structure (DSSP, 8-state):
--TT-EEEEEPTT-EE-SBPTT-EEEEE-TT-EEEEE-TT-EEEEE-TT-EEEEE-TT-EEEEE-TT-EEEEE-TT-EEEEE-TT-EEEEE-TT-EEEEEPTT-EEEEE-TT-EEEEE-TT-EEEEE-TT-EEEEE-TT-EEEEE-TT-EEEEEPTT-EEEEE-TT-EEEEE-TT-EEEEE-TT-EEEEE-TT-EEEEE-TT-EEEEE-TT-EEEEE-TT-EEEEE-TT-EEEEE-TT-EEEEE-TT-EEEEE-TT-EEEEE-TT-EEEEE-TT-EEEEE-TT-EEEEEPTT-EEEEEPTT-EEEEE-TT-EEEEE-TTEEEEEE-SS-EEEEE------SS------EEEEE---------

Organism: Halocaridina rubra (NCBI:txid373956)

Solvent-accessible surface area (backbone atoms only — not comparable to full-atom values): 14876 Å² total; per-residue (Å²): 132,67,94,48,47,47,80,43,65,74,34,77,68,38,46,81,38,65,74,29,62,44,15,38,40,32,42,32,28,41,52,13,38,37,47,34,30,29,38,50,13,38,37,48,32,33,26,45,49,12,37,39,42,38,32,25,45,46,11,37,39,40,37,33,27,42,49,13,37,39,42,36,32,26,44,48,11,37,39,48,36,33,26,42,48,13,38,39,43,36,31,24,44,49,11,38,43,40,42,33,26,39,50,13,38,39,40,38,33,26,41,48,12,38,40,37,42,32,24,45,49,13,38,39,41,37,34,26,41,50,12,39,40,36,42,33,24,44,48,13,39,40,44,37,32,24,45,48,12,39,40,36,44,31,26,41,48,14,38,40,41,37,32,25,44,49,11,37,41,30,44,29,26,44,47,13,37,40,42,38,33,24,46,49,11,37,38,48,33,30,27,41,50,12,39,41,43,37,31,27,40,48,12,39,40,41,38,32,26,41,49,12,39,39,42,37,32,28,44,48,12,38,40,41,37,32,26,42,49,13,38,40,42,37,32,27,42,51,11,38,39,41,38,31,27,43,48,13,38,39,42,36,33,25,44,47,11,38,38,43,35,32,27,42,50,12,37,41,42,36,32,27,42,49,11,36,40,44,33,35,27,43,49,14,36,39,44,35,36,25,44,49,15,33,37,50,32,38,26,44,48,15,34,38,45,35,39,38,63,68,40,72,45,65,69,47,58,64,44,31,34,29,60,39,43,48,83,56,39,40,38,36,43,41,62,75,83,72,88,62,88,91,71,95,72,88,62,84,44,80,46,76,48,74,50,83,68,81,77,80,80,130

Radius of gyration: 30.16 Å; Cα contacts (8 Å, |Δi|>4): 1339; chains: 1; bounding box: 66×22×109 Å

Mean predicted aligned error: 12.43 Å

Foldseek 3Di:
DPAAEDEEQADPQEEEAAADGNEYEADAEHLEYEHHAEHLEYEHHHEANEYEYAAEANEYEYAHEHCEYEYAAYANEYEYHAEHCEYEYHHEANEYEEAAEHLEYEYHHYHCEYEEHAEANEYEYAAEHLEYEYHHYANEYEYHAYANEYEEQHEHCEYEYAAEANEYEAAHYACEYEYAHYANEYEHHAEHCEYEYHHEHCEYEYHAYHCEYEYAHYHCEYEYAHYHCEYEYHAEHLEYEYHAYHCEYEYYHYANEYEYEHYHCEYEYYHYHCEYEDYHYHCEYEDEEYACEYEDDEDACEYEDYEDHNYYDDYDDHQWYFDYDDQFWTFTQHQPPPPPPDDDDRDRDGDIDGDPHPPPDD